Protein AF-0000000075934962 (afdb_homodimer)

Organism: Rhipicephalus microplus (NCBI:txid6941)

Foldseek 3Di:
DPCLDDFDPLLVVQLVVLVVVLVVVLVVVLVVLVVVLVVVLVVPLVPDDPVSVVVVVVSVVVSVVVSVVSSVVSVVVSVVVSVVSSVVRVVCVVVVHRDDDDCVVVVVD/DPCLDDFDPLLVVVLVVLVVVLVVVLVVVLVVLVVVLVVVLVPPLVVDDPVSVVVVVVSVVVSVVVSVVSSVVSVVVSVVVSVVSSVVRVVCVVVVHRDDDDCVVVVVD

InterPro domains:
  IPR026157 Leucine zipper transcription factor-like protein 1 [PF15294] (21-108)
  IPR026157 Leucine zipper transcription factor-like protein 1 [PTHR21635] (3-108)

Sequence (218 aa):
MAGEGELSDGHHDIIVRYLKFSKSQRAQRLKVIDKSFDDVKHARLLEETYTSEEVQQILDDLCAVVRAEVESELINVSHANVVLLRQLCKQAEQWHLQLQADISELEDGMAGEGELSDGHHDIIVRYLKFSKSQRAQRLKVIDKSFDDVKHARLLEETYTSEEVQQILDDLCAVVRAEVESELINVSHANVVLLRQLCKQAEQWHLQLQADISELEDG

Solvent-accessible surface area (backbone atoms only — not comparable to full-atom values): 12306 Å² total; per-residue (Å²): 126,76,77,79,65,82,63,52,70,64,48,44,47,47,52,52,53,49,50,52,50,49,51,53,51,47,56,54,52,52,50,53,54,52,47,55,55,51,52,50,50,61,67,57,40,69,76,54,66,79,66,28,59,60,47,46,51,51,50,52,55,48,49,56,51,52,50,51,52,52,51,53,49,53,53,48,50,50,49,28,49,48,54,53,50,49,50,42,45,53,57,32,48,77,68,75,43,84,69,66,75,70,63,72,61,42,66,74,101,129,75,78,78,65,83,64,52,71,65,50,42,47,49,52,52,55,49,52,52,49,48,51,53,52,46,55,56,52,52,48,53,55,52,48,55,56,50,53,50,48,61,66,54,39,67,76,50,67,78,69,27,59,58,48,47,51,52,50,52,55,48,49,55,52,53,50,51,51,52,50,52,49,53,52,50,51,50,51,28,49,48,54,52,49,49,49,41,46,54,58,33,48,76,69,76,41,84,70,67,75,71,63,73,61,40,67,74,100

pLDDT: mean 87.72, std 15.58, range [29.58, 97.69]

Nearest PDB structures (foldseek):
  4dci-assembly1_B  TM=4.671E-01  e=7.067E+00  Parasynechococcus marenigrum WH 8102
  8b6h-assembly1_EG  TM=5.112E-01  e=2.951E+00  Tetrahymena 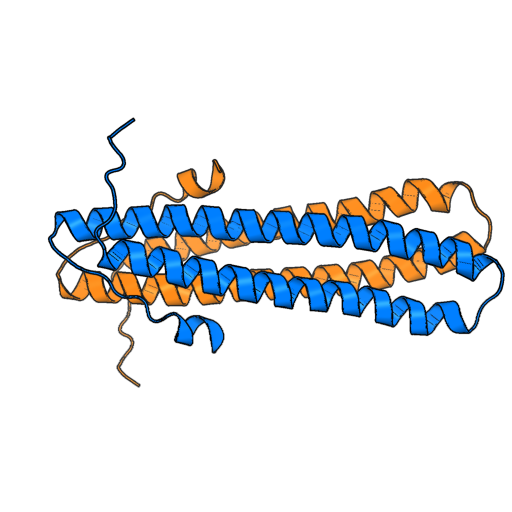thermophila SB210
  7xyb-assembly1_C  TM=4.940E-01  e=9.101E+00  Pseudomonas aeruginosa

Structure (mmCIF, N/CA/C/O backbone):
data_AF-0000000075934962-model_v1
#
loop_
_entity.id
_entity.type
_entity.pdbx_description
1 polymer 'Leucine zipper transcription factor-like protein 1'
#
loop_
_atom_site.group_PDB
_atom_site.id
_atom_site.type_symbol
_atom_site.label_atom_id
_atom_site.label_alt_id
_atom_site.label_comp_id
_atom_site.label_asym_id
_atom_site.label_entity_id
_atom_site.label_seq_id
_atom_site.pdbx_PDB_ins_code
_atom_site.Cartn_x
_atom_site.Cartn_y
_atom_site.Cartn_z
_atom_site.occupancy
_atom_site.B_iso_or_equiv
_atom_site.auth_seq_id
_atom_site.auth_comp_id
_atom_site.auth_asym_id
_atom_site.auth_atom_id
_atom_site.pdbx_PDB_model_num
ATOM 1 N N . MET A 1 1 ? 9.898 25.984 -9.742 1 30.11 1 MET A N 1
ATOM 2 C CA . MET A 1 1 ? 9.438 24.828 -8.984 1 30.11 1 MET A CA 1
ATOM 3 C C . MET A 1 1 ? 9.672 25.031 -7.488 1 30.11 1 MET A C 1
ATOM 5 O O . MET A 1 1 ? 10.766 25.406 -7.07 1 30.11 1 MET A O 1
ATOM 9 N N . ALA A 1 2 ? 8.82 25.719 -6.715 1 37.06 2 ALA A N 1
ATOM 10 C CA . ALA A 1 2 ? 9.195 26.5 -5.539 1 37.06 2 ALA A CA 1
ATOM 11 C C . ALA A 1 2 ? 10.188 25.719 -4.664 1 37.06 2 ALA A C 1
ATOM 13 O O . ALA A 1 2 ? 10.25 24.5 -4.719 1 37.06 2 ALA A O 1
ATOM 14 N N . GLY A 1 3 ? 11.211 26.219 -4.141 1 41.09 3 GLY A N 1
ATOM 15 C CA . GLY A 1 3 ? 12.25 25.734 -3.252 1 41.09 3 GLY A CA 1
ATOM 16 C C . GLY A 1 3 ? 11.734 24.734 -2.229 1 41.09 3 GLY A C 1
ATOM 17 O O . GLY A 1 3 ? 11.117 25.125 -1.236 1 41.09 3 GLY A O 1
ATOM 18 N N . GLU A 1 4 ? 11.008 23.672 -2.639 1 49.5 4 GLU A N 1
ATOM 19 C CA . GLU A 1 4 ? 10.406 22.781 -1.65 1 49.5 4 GLU A CA 1
ATOM 20 C C . GLU A 1 4 ? 11.211 22.781 -0.351 1 49.5 4 GLU A C 1
ATOM 22 O O . GLU A 1 4 ? 12.312 22.234 -0.301 1 49.5 4 GLU A O 1
ATOM 27 N N . GLY A 1 5 ? 11.398 23.781 0.247 1 60.47 5 GLY A N 1
ATOM 28 C CA . GLY A 1 5 ? 12.219 24 1.429 1 60.47 5 GLY A CA 1
ATOM 29 C C . GLY A 1 5 ? 12.172 22.828 2.404 1 60.47 5 GLY A C 1
ATOM 30 O O . GLY A 1 5 ? 11.289 21.984 2.328 1 60.47 5 GLY A O 1
ATOM 31 N N . GLU A 1 6 ? 13.367 22.531 3.012 1 83.69 6 GLU A N 1
ATOM 32 C CA . GLU A 1 6 ? 13.609 21.469 3.971 1 83.69 6 GLU A CA 1
ATOM 33 C C . GLU A 1 6 ? 12.656 21.547 5.156 1 83.69 6 GLU A C 1
ATOM 35 O O . GLU A 1 6 ? 12.297 22.656 5.59 1 83.69 6 GLU A O 1
ATOM 40 N N . LEU A 1 7 ? 11.875 20.594 5.41 1 90.19 7 LEU A N 1
ATOM 41 C CA . LEU A 1 7 ? 11.023 20.484 6.586 1 90.19 7 LEU A CA 1
ATOM 42 C C . LEU A 1 7 ? 11.82 20.688 7.867 1 90.19 7 LEU A C 1
ATOM 44 O O . LEU A 1 7 ? 13.031 20.453 7.895 1 90.19 7 LEU A O 1
ATOM 48 N N . SER A 1 8 ? 11.141 21.297 8.789 1 92.75 8 SER A N 1
ATOM 49 C CA . SER A 1 8 ? 11.758 21.375 10.109 1 92.75 8 SER A CA 1
ATOM 50 C C . SER A 1 8 ? 12.203 20 10.594 1 92.75 8 SER A C 1
ATOM 52 O O . SER A 1 8 ? 11.805 18.969 10.031 1 92.75 8 SER A O 1
ATOM 54 N N . ASP A 1 9 ? 12.977 20.031 11.648 1 91.94 9 ASP A N 1
ATOM 55 C CA . ASP A 1 9 ? 13.469 18.766 12.188 1 91.94 9 ASP A CA 1
ATOM 56 C C . ASP A 1 9 ? 12.32 17.891 12.664 1 91.94 9 ASP A C 1
ATOM 58 O O . ASP A 1 9 ? 12.336 16.672 12.453 1 91.94 9 ASP A O 1
ATOM 62 N N . GLY A 1 10 ? 11.383 18.516 13.328 1 93.06 10 GLY A N 1
ATOM 63 C CA . GLY A 1 10 ? 10.234 17.75 13.805 1 93.06 10 GLY A CA 1
ATOM 64 C C . GLY A 1 10 ? 9.453 17.094 12.68 1 93.06 10 GLY A C 1
ATOM 65 O O . GLY A 1 10 ? 9.102 15.914 12.773 1 93.06 10 GLY A O 1
ATOM 66 N N . HIS A 1 11 ? 9.234 17.875 11.711 1 96.19 11 HIS A N 1
ATOM 67 C CA . HIS A 1 11 ? 8.477 17.344 10.586 1 96.19 11 HIS A CA 1
ATOM 68 C C . HIS A 1 11 ? 9.305 16.359 9.781 1 96.19 11 HIS A C 1
ATOM 70 O O . HIS A 1 11 ? 8.773 15.367 9.266 1 96.19 11 HIS A O 1
ATOM 76 N N . HIS A 1 12 ? 10.578 16.562 9.727 1 96 12 HIS A N 1
ATOM 77 C CA . HIS A 1 12 ? 11.461 15.586 9.094 1 96 12 HIS A CA 1
ATOM 78 C C . HIS A 1 12 ? 11.406 14.25 9.828 1 96 12 HIS A C 1
ATOM 80 O O . HIS A 1 12 ? 11.414 13.195 9.195 1 96 12 HIS A O 1
ATOM 86 N N . ASP A 1 13 ? 11.312 14.32 11.109 1 96 13 ASP A N 1
ATOM 87 C CA . ASP A 1 13 ? 11.227 13.117 11.922 1 96 13 ASP A CA 1
ATOM 88 C C . ASP A 1 13 ? 9.953 12.328 11.617 1 96 13 ASP A C 1
ATOM 90 O O . ASP A 1 13 ? 9.969 11.094 11.609 1 96 13 ASP A O 1
ATOM 94 N N . ILE A 1 14 ? 8.883 13 11.383 1 96.75 14 ILE A N 1
ATOM 95 C CA . ILE A 1 14 ? 7.637 12.336 11.023 1 96.75 14 ILE A CA 1
ATOM 96 C C . ILE A 1 14 ? 7.848 11.5 9.758 1 96.75 14 ILE A C 1
ATOM 98 O O . ILE A 1 14 ? 7.441 10.336 9.695 1 96.75 14 ILE A O 1
ATOM 102 N N . ILE A 1 15 ? 8.531 12.07 8.789 1 97.56 15 ILE A N 1
ATOM 103 C CA . ILE A 1 15 ? 8.773 11.414 7.508 1 97.56 15 ILE A CA 1
ATOM 104 C C . ILE A 1 15 ? 9.664 10.195 7.715 1 97.56 15 ILE A C 1
ATOM 106 O O . ILE A 1 15 ? 9.383 9.109 7.195 1 97.56 15 ILE A O 1
ATOM 110 N N . VAL A 1 16 ? 10.688 10.367 8.469 1 97.31 16 VAL A N 1
ATOM 111 C CA . VAL A 1 16 ? 11.633 9.289 8.703 1 97.31 16 VAL A CA 1
ATOM 112 C C . VAL A 1 16 ? 10.938 8.133 9.414 1 97.31 16 VAL A C 1
ATOM 114 O O . VAL A 1 16 ? 11.102 6.973 9.023 1 97.31 16 VAL A O 1
ATOM 117 N N . ARG A 1 17 ? 10.219 8.43 10.422 1 96.44 17 ARG A N 1
ATOM 118 C CA . ARG A 1 17 ? 9.508 7.398 11.172 1 96.44 17 ARG A CA 1
ATOM 119 C C . ARG A 1 17 ? 8.492 6.68 10.289 1 96.44 17 ARG A C 1
ATOM 121 O O . ARG A 1 17 ? 8.344 5.457 10.375 1 96.44 17 ARG A O 1
ATOM 128 N N . TYR A 1 18 ? 7.812 7.457 9.508 1 97.5 18 TYR A N 1
ATOM 129 C CA . TYR A 1 18 ? 6.855 6.844 8.594 1 97.5 18 TYR A CA 1
ATOM 130 C C . TYR A 1 18 ? 7.555 5.91 7.621 1 97.5 18 TYR A C 1
ATOM 132 O O . TYR A 1 18 ? 7.059 4.816 7.332 1 97.5 18 TYR A O 1
ATOM 140 N N . LEU A 1 19 ? 8.656 6.305 7.094 1 97.25 19 LEU A N 1
ATOM 141 C CA . LEU A 1 19 ? 9.391 5.496 6.125 1 97.25 19 LEU A CA 1
ATOM 142 C C . LEU A 1 19 ? 9.875 4.199 6.758 1 97.25 19 LEU A C 1
ATOM 144 O O . LEU A 1 19 ? 9.859 3.145 6.117 1 97.25 19 LEU A O 1
ATOM 148 N N . LYS A 1 20 ? 10.328 4.301 7.98 1 97.31 20 LYS A N 1
ATOM 149 C CA . LYS A 1 20 ? 10.734 3.098 8.703 1 97.31 20 LYS A CA 1
ATOM 150 C C . LYS A 1 20 ? 9.555 2.145 8.883 1 97.31 20 LYS A C 1
ATOM 152 O O . LYS A 1 20 ? 9.68 0.938 8.664 1 97.31 20 LYS A O 1
ATOM 157 N N . PHE A 1 21 ? 8.477 2.705 9.273 1 97.06 21 PHE A N 1
ATOM 158 C CA . PHE A 1 21 ? 7.242 1.938 9.422 1 97.06 21 PHE A CA 1
ATOM 159 C C . PHE A 1 21 ? 6.863 1.262 8.109 1 97.06 21 PHE A C 1
ATOM 161 O O . PHE A 1 21 ? 6.586 0.061 8.086 1 97.06 21 PHE A O 1
ATOM 168 N N . SER A 1 22 ? 6.832 1.977 7.031 1 97.12 22 SER A N 1
ATOM 169 C CA . SER A 1 22 ? 6.441 1.461 5.723 1 97.12 22 SER A CA 1
ATOM 170 C C . SER A 1 22 ? 7.379 0.352 5.262 1 97.12 22 SER A C 1
ATOM 172 O O . SER A 1 22 ? 6.945 -0.62 4.641 1 97.12 22 SER A O 1
ATOM 174 N N . LYS A 1 23 ? 8.617 0.562 5.5 1 97.5 23 LYS A N 1
ATOM 175 C CA . LYS A 1 23 ? 9.602 -0.452 5.141 1 97.5 23 LYS A CA 1
ATOM 176 C C . LYS A 1 23 ? 9.344 -1.757 5.887 1 97.5 23 LYS A C 1
ATOM 178 O O . LYS A 1 23 ? 9.414 -2.838 5.301 1 97.5 23 LYS A O 1
ATOM 183 N N . SER A 1 24 ? 9.141 -1.623 7.16 1 97.06 24 SER A N 1
ATOM 184 C CA . SER A 1 24 ? 8.828 -2.795 7.973 1 97.06 24 SER A CA 1
ATOM 185 C C . SER A 1 24 ? 7.574 -3.498 7.473 1 97.06 24 SER A C 1
ATOM 187 O O . SER A 1 24 ? 7.551 -4.727 7.348 1 97.06 24 SER A O 1
ATOM 189 N N . GLN A 1 25 ? 6.539 -2.742 7.242 1 96 25 GLN A N 1
ATOM 190 C CA . GLN A 1 25 ? 5.293 -3.303 6.73 1 96 25 GLN A CA 1
ATOM 191 C C . GLN A 1 25 ? 5.512 -3.996 5.387 1 96 25 GLN A C 1
ATOM 193 O O . GLN A 1 25 ? 4.953 -5.066 5.137 1 96 25 GLN A O 1
ATOM 198 N N . ARG A 1 26 ? 6.277 -3.375 4.547 1 97.56 26 ARG A N 1
ATOM 199 C CA . ARG A 1 26 ? 6.57 -3.941 3.234 1 97.56 26 ARG A CA 1
ATOM 200 C C . ARG A 1 26 ? 7.25 -5.301 3.363 1 97.56 26 ARG A C 1
ATOM 202 O O . ARG A 1 26 ? 6.875 -6.254 2.678 1 97.56 26 ARG A O 1
ATOM 209 N N . ALA A 1 27 ? 8.266 -5.375 4.258 1 97.5 27 ALA A N 1
ATOM 210 C CA . ALA A 1 27 ? 8.961 -6.641 4.473 1 97.5 27 ALA A CA 1
ATOM 211 C C . ALA A 1 27 ? 8 -7.727 4.941 1 97.5 27 ALA A C 1
ATOM 213 O O . ALA A 1 27 ? 8.055 -8.859 4.465 1 97.5 27 ALA A O 1
ATOM 214 N N . GLN A 1 28 ? 7.148 -7.395 5.836 1 96.44 28 GLN A N 1
ATOM 215 C CA . GLN A 1 28 ? 6.176 -8.344 6.367 1 96.44 28 GLN A CA 1
ATOM 216 C C . GLN A 1 28 ? 5.219 -8.82 5.277 1 96.44 28 GLN A C 1
ATOM 218 O O . GLN A 1 28 ? 4.914 -10.016 5.195 1 96.44 28 GLN A O 1
ATOM 223 N N . ARG A 1 29 ? 4.77 -7.918 4.426 1 96.06 29 ARG A N 1
ATOM 224 C CA . ARG A 1 29 ? 3.82 -8.266 3.375 1 96.06 29 ARG A CA 1
ATOM 225 C C . ARG A 1 29 ? 4.465 -9.172 2.332 1 96.06 29 ARG A C 1
ATOM 227 O O . ARG A 1 29 ? 3.814 -10.07 1.796 1 96.06 29 ARG A O 1
ATOM 234 N N . LEU A 1 30 ? 5.754 -8.922 2.029 1 97.69 30 LEU A N 1
ATOM 235 C CA . LEU A 1 30 ? 6.457 -9.766 1.063 1 97.69 30 LEU A CA 1
ATOM 236 C C . LEU A 1 30 ? 6.609 -11.188 1.591 1 97.69 30 LEU A C 1
ATOM 238 O O . LEU A 1 30 ? 6.516 -12.148 0.828 1 97.69 30 LEU A O 1
ATOM 242 N N . LYS A 1 31 ? 6.77 -11.328 2.904 1 97.44 31 LYS A N 1
ATOM 243 C CA . LYS A 1 31 ? 6.844 -12.656 3.508 1 97.44 31 LYS A CA 1
ATOM 244 C C . LYS A 1 31 ? 5.531 -13.414 3.334 1 97.44 31 LYS A C 1
ATOM 246 O O . LYS A 1 31 ? 5.531 -14.625 3.107 1 97.44 31 LYS A O 1
ATOM 251 N N . VAL A 1 32 ? 4.473 -12.75 3.51 1 96.69 32 VAL A N 1
ATOM 252 C CA . VAL A 1 32 ? 3.156 -13.359 3.363 1 96.69 32 VAL A CA 1
ATOM 253 C C . VAL A 1 32 ? 2.982 -13.883 1.938 1 96.69 32 VAL A C 1
ATOM 255 O O . VAL A 1 32 ? 2.449 -14.969 1.728 1 96.69 32 VAL A O 1
ATOM 258 N N . ILE A 1 33 ? 3.418 -13.117 0.901 1 97.12 33 ILE A N 1
ATOM 259 C CA . ILE A 1 33 ? 3.359 -13.531 -0.497 1 97.12 33 ILE A CA 1
ATOM 260 C C . ILE A 1 33 ? 4.203 -14.789 -0.701 1 97.12 33 ILE A C 1
ATOM 262 O O . ILE A 1 33 ? 3.729 -15.773 -1.269 1 97.12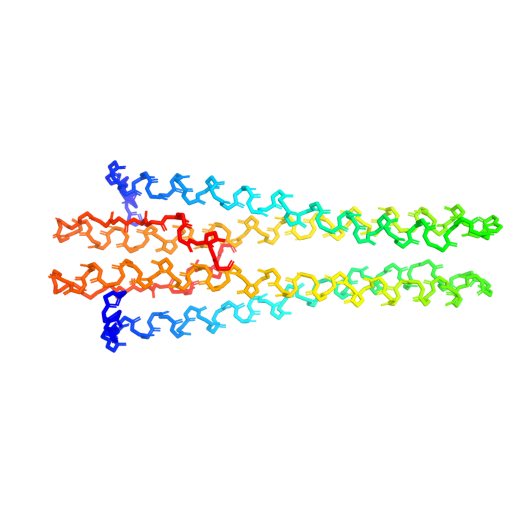 33 ILE A O 1
ATOM 266 N N . ASP A 1 34 ? 5.418 -14.789 -0.165 1 96.69 34 ASP A N 1
ATOM 267 C CA . ASP A 1 34 ? 6.289 -15.961 -0.259 1 96.69 34 ASP A CA 1
ATOM 268 C C . ASP A 1 34 ? 5.613 -17.188 0.341 1 96.69 34 ASP A C 1
ATOM 270 O O . ASP A 1 34 ? 5.664 -18.281 -0.241 1 96.69 34 ASP A O 1
ATOM 274 N N . LYS A 1 35 ? 5.066 -16.938 1.479 1 96.12 35 LYS A N 1
ATOM 275 C CA . LYS A 1 35 ? 4.43 -18.047 2.195 1 96.12 35 LYS A CA 1
ATOM 276 C C . LYS A 1 35 ? 3.289 -18.641 1.377 1 96.12 35 LYS A C 1
ATOM 278 O O . LYS A 1 35 ? 3.096 -19.859 1.369 1 96.12 35 LYS A O 1
ATOM 283 N N . SER A 1 36 ? 2.502 -17.891 0.74 1 94.12 36 SER A N 1
ATOM 284 C CA . SER A 1 36 ? 1.387 -18.375 -0.072 1 94.12 36 SER A CA 1
ATOM 285 C C . SER A 1 36 ? 1.87 -19.297 -1.185 1 94.12 36 SER A C 1
ATOM 287 O O . SER A 1 36 ? 1.251 -20.328 -1.455 1 94.12 36 SER A O 1
ATOM 289 N N . PHE A 1 37 ? 2.947 -18.984 -1.899 1 93.25 37 PHE A N 1
ATOM 290 C CA . PHE A 1 37 ? 3.518 -19.828 -2.943 1 93.25 37 PHE A CA 1
ATOM 291 C C . PHE A 1 37 ? 4.102 -21.094 -2.348 1 93.25 37 PHE A C 1
ATOM 293 O O . PHE A 1 37 ? 3.912 -22.188 -2.893 1 93.25 37 PHE A O 1
ATOM 300 N N . ASP A 1 38 ? 4.766 -20.953 -1.167 1 91.69 38 ASP A N 1
ATOM 301 C CA . ASP A 1 38 ? 5.355 -22.109 -0.501 1 91.69 38 ASP A CA 1
ATOM 302 C C . ASP A 1 38 ? 4.281 -23.109 -0.094 1 91.69 38 ASP A C 1
ATOM 304 O O . ASP A 1 38 ? 4.48 -24.328 -0.204 1 91.69 38 ASP A O 1
ATOM 308 N N . ASP A 1 39 ? 3.209 -22.672 0.376 1 88.5 39 ASP A N 1
ATOM 309 C CA . ASP A 1 39 ? 2.105 -23.531 0.792 1 88.5 39 ASP A CA 1
ATOM 310 C C . ASP A 1 39 ? 1.583 -24.359 -0.38 1 88.5 39 ASP A C 1
ATOM 312 O O . ASP A 1 39 ? 1.292 -25.547 -0.228 1 88.5 39 ASP A O 1
ATOM 316 N N . VAL A 1 40 ? 1.438 -23.75 -1.551 1 83.06 40 VAL A N 1
ATOM 317 C CA . VAL A 1 40 ? 0.949 -24.438 -2.738 1 83.06 40 VAL A CA 1
ATOM 318 C C . VAL A 1 40 ? 1.987 -25.453 -3.207 1 83.06 40 VAL A C 1
ATOM 320 O O . VAL A 1 40 ? 1.641 -26.578 -3.576 1 83.06 40 VAL A O 1
ATOM 323 N N . LYS A 1 41 ? 3.264 -25.078 -3.209 1 81.88 41 LYS A N 1
ATOM 324 C CA . LYS A 1 41 ? 4.332 -25.984 -3.615 1 81.88 41 LYS A CA 1
ATOM 325 C C . LYS A 1 41 ? 4.352 -27.234 -2.742 1 81.88 41 LYS A C 1
ATOM 327 O O . LYS A 1 41 ? 4.492 -28.344 -3.25 1 81.88 41 LYS A O 1
ATOM 332 N N . HIS A 1 42 ? 4.207 -27.109 -1.479 1 78.75 42 HIS A N 1
ATOM 333 C CA . HIS A 1 42 ? 4.254 -28.219 -0.536 1 78.75 42 HIS A CA 1
ATOM 334 C C . HIS A 1 42 ? 3.002 -29.078 -0.64 1 78.75 42 HIS A C 1
ATOM 336 O O . HIS A 1 42 ? 3.068 -30.297 -0.475 1 78.75 42 HIS A O 1
ATOM 342 N N . ALA A 1 43 ? 1.882 -28.484 -0.914 1 72.19 43 ALA A N 1
ATOM 343 C CA . ALA A 1 43 ? 0.608 -29.203 -0.961 1 72.19 43 ALA A CA 1
ATOM 344 C C . ALA A 1 43 ? 0.485 -30.016 -2.244 1 72.19 43 ALA A C 1
ATOM 346 O O . ALA A 1 43 ? -0.03 -31.141 -2.229 1 72.19 43 ALA A O 1
ATOM 347 N N . ARG A 1 44 ? 0.819 -29.5 -3.33 1 64.19 44 ARG A N 1
ATOM 348 C CA . ARG A 1 44 ? 0.505 -30.141 -4.602 1 64.19 44 ARG A CA 1
ATOM 349 C C . ARG A 1 44 ? 1.725 -30.859 -5.168 1 64.19 44 ARG A C 1
ATOM 351 O O . ARG A 1 44 ? 1.588 -31.828 -5.906 1 64.19 44 ARG A O 1
ATOM 358 N N . LEU A 1 45 ? 2.938 -30.281 -5.137 1 60.47 45 LEU A N 1
ATOM 359 C CA . LEU A 1 45 ? 4.07 -30.906 -5.816 1 60.47 45 LEU A CA 1
ATOM 360 C C . LEU A 1 45 ? 4.551 -32.125 -5.051 1 60.47 45 LEU A C 1
ATOM 362 O O . LEU A 1 45 ? 5.246 -33 -5.609 1 60.47 45 LEU A O 1
ATOM 366 N N . LEU A 1 46 ? 4.352 -32.312 -3.773 1 55.12 46 LEU A N 1
ATOM 367 C CA . LEU A 1 46 ? 4.824 -33.531 -3.084 1 55.12 46 LEU A CA 1
ATOM 368 C C . LEU A 1 46 ? 4.238 -34.781 -3.711 1 55.12 46 LEU A C 1
ATOM 370 O O . LEU A 1 46 ? 4.855 -35.844 -3.676 1 55.12 46 LEU A O 1
ATOM 374 N N . GLU A 1 47 ? 3.137 -34.688 -3.936 1 51.53 47 GLU A N 1
ATOM 375 C CA . GLU A 1 47 ? 2.594 -36 -4.328 1 51.53 47 GLU A CA 1
ATOM 376 C C . GLU A 1 47 ? 3.021 -36.375 -5.742 1 51.53 47 GLU A C 1
ATOM 378 O O . GLU A 1 47 ? 2.947 -37.531 -6.133 1 51.53 47 GLU A O 1
ATOM 383 N N . GLU A 1 48 ? 3.117 -35.5 -6.859 1 53.31 48 GLU A N 1
ATOM 384 C CA . GLU A 1 48 ? 3.023 -35.938 -8.25 1 53.31 48 GLU A CA 1
ATOM 385 C C . GLU A 1 48 ? 4.391 -35.906 -8.93 1 53.31 48 GLU A C 1
ATOM 387 O O . GLU A 1 48 ? 5.316 -35.25 -8.453 1 53.31 48 GLU A O 1
ATOM 392 N N . THR A 1 49 ? 4.621 -36.688 -10.25 1 50.44 49 THR A N 1
ATOM 393 C CA . THR A 1 49 ? 5.602 -37.062 -11.266 1 50.44 49 THR A CA 1
ATOM 394 C C . THR A 1 49 ? 6.309 -35.844 -11.82 1 50.44 49 THR A C 1
ATOM 396 O O . THR A 1 49 ? 5.969 -34.719 -11.461 1 50.44 49 THR A O 1
ATOM 399 N N . TYR A 1 50 ? 7.258 -35.938 -12.898 1 49.62 50 TYR A N 1
ATOM 400 C CA . TYR A 1 50 ? 8.023 -35.031 -13.766 1 49.62 50 TYR A CA 1
ATOM 401 C C . TYR A 1 50 ? 7.34 -33.688 -13.914 1 49.62 50 TYR A C 1
ATOM 403 O O . TYR A 1 50 ? 8 -32.656 -13.977 1 49.62 50 TYR A O 1
ATOM 411 N N . THR A 1 51 ? 5.953 -33.688 -13.836 1 58.06 51 THR A N 1
ATOM 412 C CA . THR A 1 51 ? 5.059 -32.562 -13.984 1 58.06 51 THR A CA 1
ATOM 413 C C . THR A 1 51 ? 5.184 -31.609 -12.789 1 58.06 51 THR A C 1
ATOM 415 O O . THR A 1 51 ? 5.043 -30.406 -12.938 1 58.06 51 THR A O 1
ATOM 418 N N . SER A 1 52 ? 6.133 -32.281 -11.82 1 70.62 52 SER A N 1
ATOM 419 C CA . SER A 1 52 ? 6.215 -31.516 -10.578 1 70.62 52 SER A CA 1
ATOM 420 C C . SER A 1 52 ? 7.336 -30.484 -10.633 1 70.62 52 SER A C 1
ATOM 422 O O . SER A 1 52 ? 7.188 -29.359 -10.133 1 70.62 52 SER A O 1
ATOM 424 N N . GLU A 1 53 ? 8.422 -30.938 -11.477 1 75.25 53 GLU A N 1
ATOM 425 C CA . GLU A 1 53 ? 9.539 -30 -11.547 1 75.25 53 GLU A CA 1
ATOM 426 C C . GLU A 1 53 ? 9.195 -28.797 -12.414 1 75.25 53 GLU A C 1
ATOM 428 O O . GLU A 1 53 ? 9.586 -27.672 -12.102 1 75.25 53 GLU A O 1
ATOM 433 N N . GLU A 1 54 ? 8.508 -29.141 -13.578 1 76.44 54 GLU A N 1
ATOM 434 C CA . GLU A 1 54 ? 8.094 -28.047 -14.453 1 76.44 54 GLU A CA 1
ATOM 435 C C . GLU A 1 54 ? 7.141 -27.094 -13.742 1 76.44 54 GLU A C 1
ATOM 437 O O . GLU A 1 54 ? 7.258 -25.875 -13.883 1 76.44 54 GLU A O 1
ATOM 442 N N . VAL A 1 55 ? 6.254 -27.625 -12.945 1 80.12 55 VAL A N 1
ATOM 443 C CA . VAL A 1 55 ? 5.285 -26.812 -12.219 1 80.12 55 VAL A CA 1
ATOM 444 C C . VAL A 1 55 ? 6 -25.984 -11.148 1 80.12 55 VAL A C 1
ATOM 446 O O . VAL A 1 55 ? 5.68 -24.812 -10.953 1 80.12 55 VAL A O 1
ATOM 449 N N . GLN A 1 56 ? 7.031 -26.641 -10.57 1 83 56 GLN A N 1
ATOM 450 C CA . GLN A 1 56 ? 7.812 -25.922 -9.578 1 83 56 GLN A CA 1
ATOM 451 C C . GLN A 1 56 ? 8.508 -24.703 -10.195 1 83 56 GLN A C 1
ATOM 453 O O . GLN A 1 56 ? 8.547 -23.625 -9.602 1 83 56 GLN A O 1
ATOM 458 N N . GLN A 1 57 ? 9.023 -24.922 -11.383 1 83.69 57 GLN A N 1
ATOM 459 C CA . GLN A 1 57 ? 9.703 -23.828 -12.07 1 83.69 57 GLN A CA 1
ATOM 460 C C . GLN A 1 57 ? 8.719 -22.719 -12.445 1 83.69 57 GLN A C 1
ATOM 462 O O . GLN A 1 57 ? 9.055 -21.531 -12.352 1 83.69 57 GLN A O 1
ATOM 467 N N . ILE A 1 58 ? 7.52 -23.125 -12.836 1 84.56 58 ILE A N 1
ATOM 468 C CA . ILE A 1 58 ? 6.488 -22.156 -13.195 1 84.56 58 ILE A CA 1
ATOM 469 C C . ILE A 1 58 ? 6.102 -21.344 -11.961 1 84.56 58 ILE A C 1
ATOM 471 O O . ILE A 1 58 ? 5.996 -20.109 -12.031 1 84.56 58 ILE A O 1
ATOM 475 N N . LEU A 1 59 ? 5.949 -22.031 -10.844 1 88.38 59 LEU A N 1
ATOM 476 C CA . LEU A 1 59 ? 5.551 -21.375 -9.602 1 88.38 59 LEU A CA 1
ATOM 477 C C . LEU A 1 59 ? 6.664 -20.453 -9.094 1 88.38 59 LEU A C 1
ATOM 479 O O . LEU A 1 59 ? 6.395 -19.344 -8.617 1 88.38 59 LEU A O 1
ATOM 483 N N . ASP A 1 60 ? 7.922 -20.875 -9.234 1 90.31 60 ASP A N 1
ATOM 484 C CA . ASP A 1 60 ? 9.055 -20.047 -8.805 1 90.31 60 ASP A CA 1
ATOM 485 C C . ASP A 1 60 ? 9.156 -18.781 -9.648 1 90.31 60 ASP A C 1
ATOM 487 O O . ASP A 1 60 ? 9.367 -17.688 -9.109 1 90.31 60 ASP A O 1
ATOM 491 N N . ASP A 1 61 ? 8.984 -18.906 -10.945 1 89.69 61 ASP A N 1
ATOM 492 C CA . ASP A 1 61 ? 9.055 -17.766 -11.836 1 89.69 61 ASP A CA 1
ATOM 493 C C . ASP A 1 61 ? 7.91 -16.781 -11.562 1 89.69 61 ASP A C 1
ATOM 495 O O . ASP A 1 61 ? 8.117 -15.562 -11.555 1 89.69 61 ASP A O 1
ATOM 499 N N . LEU A 1 62 ? 6.719 -17.344 -11.359 1 93.5 62 LEU A N 1
ATOM 500 C CA . LEU A 1 62 ? 5.562 -16.5 -11.07 1 93.5 62 LEU A CA 1
ATOM 501 C C . LEU A 1 62 ? 5.727 -15.805 -9.727 1 93.5 62 LEU A C 1
ATOM 503 O O . LEU A 1 62 ? 5.395 -14.625 -9.586 1 93.5 62 LEU A O 1
ATOM 507 N N . CYS A 1 63 ? 6.258 -16.484 -8.727 1 95.81 63 CYS A N 1
ATOM 508 C CA . CYS A 1 63 ? 6.488 -15.906 -7.414 1 95.81 63 CYS A CA 1
ATOM 509 C C . CYS A 1 63 ? 7.434 -14.711 -7.508 1 95.81 63 CYS A C 1
ATOM 511 O O . CYS A 1 63 ? 7.184 -13.664 -6.906 1 95.81 63 CYS A O 1
ATOM 513 N N . ALA A 1 64 ? 8.5 -14.828 -8.289 1 96 64 ALA A N 1
ATOM 514 C CA . ALA A 1 64 ? 9.477 -13.75 -8.445 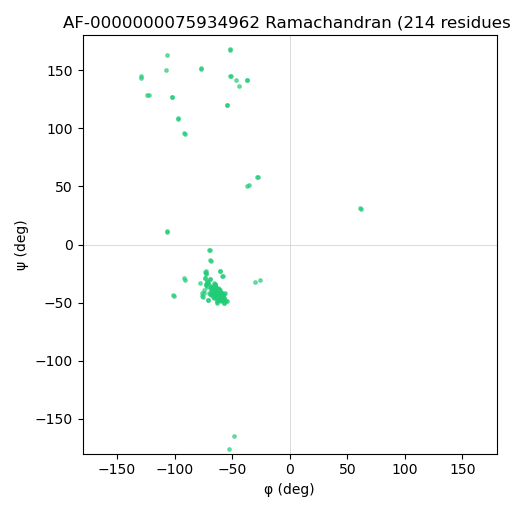1 96 64 ALA A CA 1
ATOM 515 C C . ALA A 1 64 ? 8.828 -12.508 -9.047 1 96 64 ALA A C 1
ATOM 517 O O . ALA A 1 64 ? 9.078 -11.391 -8.602 1 96 64 ALA A O 1
ATOM 518 N N . VAL A 1 65 ? 7.945 -12.742 -10.031 1 96.25 65 VAL A N 1
ATOM 519 C CA . VAL A 1 65 ? 7.285 -11.633 -10.711 1 96.25 65 VAL A CA 1
ATOM 520 C C . VAL A 1 65 ? 6.277 -10.977 -9.773 1 96.25 65 VAL A C 1
ATOM 522 O O . VAL A 1 65 ? 6.27 -9.75 -9.617 1 96.25 65 VAL A O 1
ATOM 525 N N . VAL A 1 66 ? 5.441 -11.766 -9.117 1 97.5 66 VAL A N 1
ATOM 526 C CA . VAL A 1 66 ? 4.41 -11.242 -8.227 1 97.5 66 VAL A CA 1
ATOM 527 C C . VAL A 1 66 ? 5.059 -10.492 -7.066 1 97.5 66 VAL A C 1
ATOM 529 O O . VAL A 1 66 ? 4.641 -9.383 -6.719 1 97.5 66 VAL A O 1
ATOM 532 N N . ARG A 1 67 ? 6.09 -11.055 -6.523 1 97.56 67 ARG A N 1
ATOM 533 C CA . ARG A 1 67 ? 6.809 -10.438 -5.41 1 97.56 67 ARG A CA 1
ATOM 534 C C . ARG A 1 67 ? 7.367 -9.078 -5.809 1 97.56 67 ARG A C 1
ATOM 536 O O . ARG A 1 67 ? 7.234 -8.102 -5.062 1 97.56 67 ARG A O 1
ATOM 543 N N . ALA A 1 68 ? 7.984 -8.969 -6.934 1 97 68 ALA A N 1
ATOM 544 C CA . ALA A 1 68 ? 8.562 -7.719 -7.426 1 97 68 ALA A CA 1
ATOM 545 C C . ALA A 1 68 ? 7.484 -6.668 -7.664 1 97 68 ALA A C 1
ATOM 547 O O . ALA A 1 68 ? 7.672 -5.492 -7.352 1 97 68 ALA A O 1
ATOM 548 N N . GLU A 1 69 ? 6.406 -7.113 -8.242 1 95.62 69 GLU A N 1
ATOM 549 C CA . GLU A 1 69 ? 5.301 -6.191 -8.492 1 95.62 69 GLU A CA 1
ATOM 550 C C . GLU A 1 69 ? 4.727 -5.648 -7.188 1 95.62 69 GLU A C 1
ATOM 552 O O . GLU A 1 69 ? 4.465 -4.449 -7.07 1 95.62 69 GLU A O 1
ATOM 557 N N . VAL A 1 70 ? 4.539 -6.5 -6.242 1 97.25 70 VAL A N 1
ATOM 558 C CA . VAL A 1 70 ? 3.998 -6.082 -4.953 1 97.25 70 VAL A CA 1
ATOM 559 C C . VAL A 1 70 ? 4.98 -5.141 -4.262 1 97.25 70 VAL A C 1
ATOM 561 O O . VAL A 1 70 ? 4.582 -4.105 -3.723 1 97.25 70 VAL A O 1
ATOM 564 N N . GLU A 1 71 ? 6.242 -5.449 -4.285 1 97.44 71 GLU A N 1
ATOM 565 C CA . GLU A 1 71 ? 7.258 -4.594 -3.678 1 97.44 71 GLU A CA 1
ATOM 566 C C . GLU A 1 71 ? 7.273 -3.211 -4.324 1 97.44 71 GLU A C 1
ATOM 568 O O . GLU A 1 71 ? 7.312 -2.193 -3.625 1 97.44 71 GLU A O 1
ATOM 573 N N . SER A 1 72 ? 7.25 -3.205 -5.629 1 96.44 72 SER A N 1
ATOM 574 C CA . SER A 1 72 ? 7.238 -1.944 -6.363 1 96.44 72 SER A CA 1
ATOM 575 C C . SER A 1 72 ? 6.027 -1.097 -5.988 1 96.44 72 SER A C 1
ATOM 577 O O . SER A 1 72 ? 6.148 0.116 -5.801 1 96.44 72 SER A O 1
ATOM 579 N N . GLU A 1 73 ? 4.922 -1.747 -5.879 1 94.94 73 GLU A N 1
ATOM 580 C CA . GLU A 1 73 ? 3.703 -1.03 -5.52 1 94.94 73 GLU A CA 1
ATOM 581 C C . GLU A 1 73 ? 3.797 -0.455 -4.109 1 94.94 73 GLU A C 1
ATOM 583 O O . GLU A 1 73 ? 3.43 0.699 -3.879 1 94.94 73 GLU A O 1
ATOM 588 N N . LEU A 1 74 ? 4.258 -1.225 -3.195 1 96.19 74 LEU A N 1
ATOM 589 C CA . LEU A 1 74 ? 4.355 -0.768 -1.813 1 96.19 74 LEU A CA 1
ATOM 590 C C . LEU A 1 74 ? 5.359 0.373 -1.688 1 96.19 74 LEU A C 1
ATOM 592 O O . LEU A 1 74 ? 5.164 1.292 -0.89 1 96.19 74 LEU A O 1
ATOM 596 N N . ILE A 1 75 ? 6.41 0.393 -2.428 1 96.75 75 ILE A N 1
ATOM 597 C CA . ILE A 1 75 ? 7.363 1.497 -2.479 1 96.75 75 ILE A CA 1
ATOM 598 C C . ILE A 1 75 ? 6.68 2.744 -3.033 1 96.75 75 ILE A C 1
ATOM 600 O O . ILE A 1 75 ? 6.844 3.842 -2.492 1 96.75 75 ILE A O 1
ATOM 604 N N . ASN A 1 76 ? 5.891 2.566 -4.098 1 95.19 76 ASN A N 1
ATOM 605 C CA . ASN A 1 76 ? 5.156 3.678 -4.691 1 95.19 76 ASN A CA 1
ATOM 606 C C . ASN A 1 76 ? 4.172 4.293 -3.699 1 95.19 76 ASN A C 1
ATOM 608 O O . ASN A 1 76 ? 4.023 5.516 -3.641 1 95.19 76 ASN A O 1
ATOM 612 N N . VAL A 1 77 ? 3.492 3.436 -2.98 1 95.81 77 VAL A N 1
ATOM 613 C CA . VAL A 1 77 ? 2.557 3.912 -1.969 1 95.81 77 VAL A CA 1
ATOM 614 C C . VAL A 1 77 ? 3.303 4.738 -0.921 1 95.81 77 VAL A C 1
ATOM 616 O O . VAL A 1 77 ? 2.842 5.809 -0.523 1 95.81 77 VAL A O 1
ATOM 619 N N . SER A 1 78 ? 4.43 4.246 -0.445 1 96.31 78 SER A N 1
ATOM 620 C CA . SER A 1 78 ? 5.23 4.977 0.533 1 96.31 78 SER A CA 1
ATOM 621 C C . SER A 1 78 ? 5.66 6.336 -0.009 1 96.31 78 SER A C 1
ATOM 623 O O . SER A 1 78 ? 5.621 7.336 0.708 1 96.31 78 SER A O 1
ATOM 625 N N . HIS A 1 79 ? 6.051 6.352 -1.254 1 95.69 79 HIS A N 1
ATOM 626 C CA . HIS A 1 79 ? 6.453 7.602 -1.888 1 95.69 79 HIS A CA 1
ATOM 627 C C . HIS A 1 79 ? 5.289 8.586 -1.95 1 95.69 79 HIS A C 1
ATOM 629 O O . HIS A 1 79 ? 5.445 9.758 -1.603 1 95.69 79 HIS A O 1
ATOM 635 N N . ALA A 1 80 ? 4.203 8.125 -2.422 1 95.81 80 ALA A N 1
ATOM 636 C CA . ALA A 1 80 ? 3.008 8.969 -2.498 1 95.81 80 ALA A CA 1
ATOM 637 C C . ALA A 1 80 ? 2.641 9.523 -1.127 1 95.81 80 ALA A C 1
ATOM 639 O O . ALA A 1 80 ? 2.291 10.703 -1.004 1 95.81 80 ALA A O 1
ATOM 640 N N . ASN A 1 81 ? 2.727 8.711 -0.12 1 96.31 81 ASN A N 1
ATOM 641 C CA . ASN A 1 81 ? 2.361 9.141 1.225 1 96.31 81 ASN A CA 1
ATOM 642 C C . ASN A 1 81 ? 3.381 10.125 1.793 1 96.31 81 ASN A C 1
ATOM 644 O O . ASN A 1 81 ? 3.021 11.031 2.551 1 96.31 81 ASN A O 1
ATOM 648 N N . VAL A 1 82 ? 4.594 9.977 1.461 1 96.5 82 VAL A N 1
ATOM 649 C CA . VAL A 1 82 ? 5.617 10.938 1.859 1 96.5 82 VAL A CA 1
ATOM 650 C C . VAL A 1 82 ? 5.332 12.289 1.212 1 96.5 82 VAL A C 1
ATOM 652 O O . VAL A 1 82 ? 5.434 13.328 1.865 1 96.5 82 VAL A O 1
ATOM 655 N N . VAL A 1 83 ? 4.973 12.297 -0.044 1 95.94 83 VAL A N 1
ATOM 656 C CA . VAL A 1 83 ? 4.574 13.523 -0.731 1 95.94 83 VAL A CA 1
ATOM 657 C C . VAL A 1 83 ? 3.416 14.18 0.012 1 95.94 83 VAL A C 1
ATOM 659 O O . VAL A 1 83 ? 3.451 15.383 0.292 1 95.94 83 VAL A O 1
ATOM 662 N N . LEU A 1 84 ? 2.43 13.391 0.348 1 96.94 84 LEU A N 1
ATOM 663 C CA . LEU A 1 84 ? 1.254 13.867 1.064 1 96.94 84 LEU A CA 1
ATOM 664 C C . LEU A 1 84 ? 1.646 14.469 2.41 1 96.94 84 LEU A C 1
ATOM 666 O O . LEU A 1 84 ? 1.245 15.594 2.732 1 96.94 84 LEU A O 1
ATOM 670 N N . LEU A 1 85 ? 2.473 13.773 3.184 1 97.25 85 LEU A N 1
ATOM 671 C CA . LEU A 1 85 ? 2.918 14.227 4.496 1 97.25 85 LEU A CA 1
ATOM 672 C C . LEU A 1 85 ? 3.717 15.523 4.379 1 97.25 85 LEU A C 1
ATOM 674 O O . LEU A 1 85 ? 3.549 16.438 5.188 1 97.25 85 LEU A O 1
ATOM 678 N N . ARG A 1 86 ? 4.523 15.539 3.41 1 96.62 86 ARG A N 1
ATOM 679 C CA . ARG A 1 86 ? 5.32 16.75 3.201 1 96.62 86 ARG A CA 1
ATOM 680 C C . ARG A 1 86 ? 4.426 17.953 2.904 1 96.62 86 ARG A C 1
ATOM 682 O O . ARG A 1 86 ? 4.656 19.047 3.42 1 96.62 86 ARG A O 1
ATOM 689 N N . GLN A 1 87 ? 3.445 17.75 2.082 1 96.38 87 GLN A N 1
ATOM 690 C CA . GLN A 1 87 ? 2.486 18.812 1.795 1 96.38 87 GLN A CA 1
ATOM 691 C C . GLN A 1 87 ? 1.866 19.344 3.078 1 96.38 87 GLN A C 1
ATOM 693 O O . GLN A 1 87 ? 1.807 20.562 3.279 1 96.38 87 GLN A O 1
ATOM 698 N N . LEU A 1 88 ? 1.426 18.516 3.904 1 97.5 88 LEU A N 1
ATOM 699 C CA . LEU A 1 88 ? 0.714 18.891 5.121 1 97.5 88 LEU A CA 1
ATOM 700 C C . LEU A 1 88 ? 1.658 19.547 6.121 1 97.5 88 LEU A C 1
ATOM 702 O O . LEU A 1 88 ? 1.318 20.562 6.723 1 97.5 88 LEU A O 1
ATOM 706 N N . CYS A 1 89 ? 2.859 19.016 6.277 1 97.5 89 CYS A N 1
ATOM 707 C CA . CYS A 1 89 ? 3.844 19.562 7.207 1 97.5 89 CYS A CA 1
ATOM 708 C C . CYS A 1 89 ? 4.281 20.953 6.781 1 97.5 89 CYS A C 1
ATOM 710 O O . CYS A 1 89 ? 4.414 21.844 7.617 1 97.5 89 CYS A O 1
ATOM 712 N N . LYS A 1 90 ? 4.465 21.062 5.512 1 96.25 90 LYS A N 1
ATOM 713 C CA . LYS A 1 90 ? 4.863 22.359 4.992 1 96.25 90 LYS A CA 1
ATOM 714 C C . LYS A 1 90 ? 3.805 23.422 5.297 1 96.25 90 LYS A C 1
ATOM 716 O O . LYS A 1 90 ? 4.137 24.531 5.691 1 96.25 90 LYS A O 1
ATOM 721 N N . GLN A 1 91 ? 2.564 23.125 5.082 1 96.38 91 GLN A N 1
ATOM 722 C CA . GLN A 1 91 ? 1.467 24.031 5.395 1 96.38 91 GLN A CA 1
ATOM 723 C C . GLN A 1 91 ? 1.433 24.359 6.883 1 96.38 91 GLN A C 1
ATOM 725 O O . GLN A 1 91 ? 1.229 25.516 7.266 1 96.38 91 GLN A O 1
ATOM 730 N N . ALA A 1 92 ? 1.62 23.344 7.672 1 96.88 92 ALA A N 1
ATOM 731 C CA . ALA A 1 92 ? 1.626 23.547 9.117 1 96.88 92 ALA A CA 1
ATOM 732 C C . ALA A 1 92 ? 2.764 24.469 9.539 1 96.88 92 ALA A C 1
ATOM 734 O O . ALA A 1 92 ? 2.592 25.312 10.422 1 96.88 92 ALA A O 1
ATOM 735 N N . GLU A 1 93 ? 3.906 24.344 8.922 1 94.75 93 GLU A N 1
ATOM 736 C CA . GLU A 1 93 ? 5.07 25.156 9.25 1 94.75 93 GLU A CA 1
ATOM 737 C C . GLU A 1 93 ? 4.832 26.625 8.93 1 94.75 93 GLU A C 1
ATOM 739 O O . GLU A 1 93 ? 5.34 27.516 9.617 1 94.75 93 GLU A O 1
ATOM 744 N N . GLN A 1 94 ? 4.117 26.875 7.922 1 93.94 94 GLN A N 1
ATOM 745 C CA . GLN A 1 94 ? 3.773 28.25 7.574 1 93.94 94 GLN A CA 1
ATOM 746 C C . GLN A 1 94 ? 2.986 28.922 8.695 1 93.94 94 GLN A C 1
ATOM 748 O O . GLN A 1 94 ? 2.988 30.141 8.812 1 93.94 94 GLN A O 1
ATOM 753 N N . TRP A 1 95 ? 2.352 28.172 9.523 1 93.69 95 TRP A N 1
ATOM 754 C CA . TRP A 1 95 ? 1.567 28.672 10.641 1 93.69 95 TRP A CA 1
ATOM 755 C C . TRP A 1 95 ? 2.285 28.422 11.969 1 93.69 95 TRP A C 1
ATOM 757 O O . TRP A 1 95 ? 1.676 28.5 13.031 1 93.69 95 TRP A O 1
ATOM 767 N N . HIS A 1 96 ? 3.459 28.062 11.922 1 93.88 96 HIS A N 1
ATOM 768 C CA . HIS A 1 96 ? 4.324 27.812 13.07 1 93.88 96 HIS A CA 1
ATOM 769 C C . HIS A 1 96 ? 3.775 26.688 13.93 1 93.88 96 HIS A C 1
ATOM 771 O O . HIS A 1 96 ? 3.902 26.719 15.156 1 93.88 96 HIS A O 1
ATOM 777 N N . LEU A 1 97 ? 3.088 25.75 13.25 1 95.75 97 LEU A N 1
ATOM 778 C CA . LEU A 1 97 ? 2.551 24.562 13.914 1 95.75 97 LEU A CA 1
ATOM 779 C C . LEU A 1 97 ? 3.426 23.344 13.648 1 95.75 97 LEU A C 1
ATOM 781 O O . LEU A 1 97 ? 3.771 23.062 12.5 1 95.75 97 LEU A O 1
ATOM 785 N N . GLN A 1 98 ? 3.832 22.688 14.758 1 96.31 98 GLN A N 1
ATOM 786 C CA . GLN A 1 98 ? 4.559 21.438 14.641 1 96.31 98 GLN A CA 1
ATOM 787 C C . GLN A 1 98 ? 3.619 20.234 14.789 1 96.31 98 GLN A C 1
ATOM 789 O O . GLN A 1 98 ? 3.186 19.922 15.898 1 96.31 98 GLN A O 1
ATOM 794 N N . LEU A 1 99 ? 3.357 19.562 13.734 1 96.94 99 LEU A N 1
ATOM 795 C CA . LEU A 1 99 ? 2.521 18.375 13.773 1 96.94 99 LEU A CA 1
ATOM 796 C C . LEU A 1 99 ? 3.297 17.188 14.328 1 96.94 99 LEU A C 1
ATOM 798 O O . LEU A 1 99 ? 4.523 17.125 14.211 1 96.94 99 LEU A O 1
ATOM 802 N N . GLN A 1 100 ? 2.557 16.359 14.906 1 95.88 100 GLN A N 1
ATOM 803 C CA . GLN A 1 100 ? 3.098 15.094 15.414 1 95.88 100 GLN A CA 1
ATOM 804 C C . GLN A 1 100 ? 2.273 13.906 14.93 1 95.88 100 GLN A C 1
ATOM 806 O O . GLN A 1 100 ? 1.06 14.023 14.75 1 95.88 100 GLN A O 1
ATOM 811 N N . ALA A 1 101 ? 2.955 12.859 14.695 1 95.81 101 ALA A N 1
ATOM 812 C CA . ALA A 1 101 ? 2.279 11.633 14.273 1 95.81 101 ALA A CA 1
ATOM 813 C C . ALA A 1 101 ? 2.613 10.477 15.211 1 95.81 101 ALA A C 1
ATOM 815 O O . ALA A 1 101 ? 3.783 10.25 15.531 1 95.81 101 ALA A O 1
ATOM 816 N N . ASP A 1 102 ? 1.61 9.836 15.664 1 95.31 102 ASP A N 1
ATOM 817 C CA . ASP A 1 102 ? 1.785 8.609 16.422 1 95.31 102 ASP A CA 1
ATOM 818 C C . ASP A 1 102 ? 1.745 7.383 15.516 1 95.31 102 ASP A C 1
ATOM 820 O O . ASP A 1 102 ? 0.681 6.797 15.297 1 95.31 102 ASP A O 1
ATOM 824 N N . ILE A 1 103 ? 2.799 6.953 15.141 1 94.25 103 ILE A N 1
ATOM 825 C CA . ILE A 1 103 ? 2.947 5.887 14.156 1 94.25 103 ILE A CA 1
ATOM 826 C C . ILE A 1 103 ? 2.568 4.547 14.781 1 94.25 103 ILE A C 1
ATOM 828 O O . ILE A 1 103 ? 2.141 3.627 14.086 1 94.25 103 ILE A O 1
ATOM 832 N N . SER A 1 104 ? 2.75 4.391 16.078 1 91.69 104 SER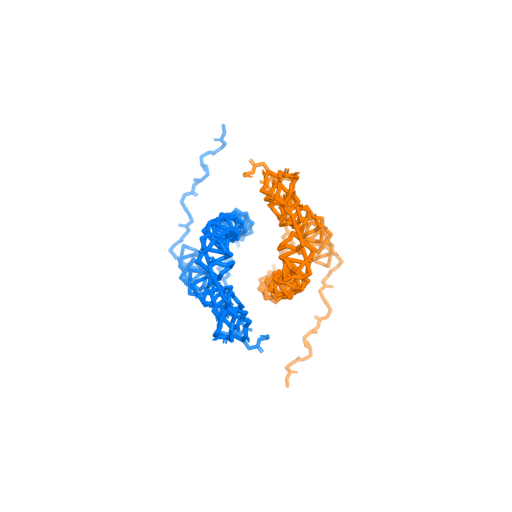 A N 1
ATOM 833 C CA . SER A 1 104 ? 2.398 3.143 16.75 1 91.69 104 SER A CA 1
ATOM 834 C C . SER A 1 104 ? 0.919 2.816 16.562 1 91.69 104 SER A C 1
ATOM 836 O O . SER A 1 104 ? 0.528 1.646 16.594 1 91.69 104 SER A O 1
ATOM 838 N N . GLU A 1 105 ? 0.125 3.799 16.375 1 91.75 105 GLU A N 1
ATOM 839 C CA . GLU A 1 105 ? -1.309 3.605 16.172 1 91.75 105 GLU A CA 1
ATOM 840 C C . GLU A 1 105 ? -1.598 3.029 14.789 1 91.75 105 GLU A C 1
ATOM 842 O O . GLU A 1 105 ? -2.672 2.475 14.555 1 91.75 105 GLU A O 1
ATOM 847 N N . LEU A 1 106 ? -0.734 3.236 13.867 1 91.81 106 LEU A N 1
ATOM 848 C CA . LEU A 1 106 ? -0.912 2.717 12.516 1 91.81 106 LEU A CA 1
ATOM 849 C C . LEU A 1 106 ? -0.785 1.197 12.492 1 91.81 106 LEU A C 1
ATOM 851 O O . LEU A 1 106 ? -1.379 0.532 11.641 1 91.81 106 LEU A O 1
ATOM 855 N N . GLU A 1 107 ? 0.039 0.718 13.445 1 82.75 107 GLU A N 1
ATOM 856 C CA . GLU A 1 107 ? 0.272 -0.72 13.531 1 82.75 107 GLU A CA 1
ATOM 857 C C . GLU A 1 107 ? -0.948 -1.442 14.094 1 82.75 107 GLU A C 1
ATOM 859 O O . GLU A 1 107 ? -1.142 -2.635 13.844 1 82.75 107 GLU A O 1
ATOM 864 N N . ASP A 1 108 ? -1.683 -0.806 15.039 1 72.31 108 ASP A N 1
ATOM 865 C CA . ASP A 1 108 ? -2.777 -1.42 15.789 1 72.31 108 ASP A CA 1
ATOM 866 C C . ASP A 1 108 ? -3.979 -1.686 14.883 1 72.31 108 ASP A C 1
ATOM 868 O O . ASP A 1 108 ? -4.859 -2.475 15.227 1 72.31 108 ASP A O 1
ATOM 872 N N . GLY A 1 109 ? -3.986 -1.186 13.867 1 55.16 109 GLY A N 1
ATOM 873 C CA . GLY A 1 109 ? -5.152 -1.445 13.039 1 55.16 109 GLY A CA 1
ATOM 874 C C . GLY A 1 109 ? -4.973 -2.639 12.117 1 55.16 109 GLY A C 1
ATOM 875 O O . GLY A 1 109 ? -3.883 -3.203 12.031 1 55.16 109 GLY A O 1
ATOM 876 N N . MET B 1 1 ? -11.578 7.234 26 1 29.58 1 MET B N 1
ATOM 877 C CA . MET B 1 1 ? -11.078 7.176 24.625 1 29.58 1 MET B CA 1
ATOM 878 C C . MET B 1 1 ? -11.477 8.422 23.844 1 29.58 1 MET B C 1
ATOM 880 O O . MET B 1 1 ? -12.641 8.812 23.844 1 29.58 1 MET B O 1
ATOM 884 N N . ALA B 1 2 ? -10.805 9.578 23.938 1 37.53 2 ALA B N 1
ATOM 885 C CA . ALA B 1 2 ? -11.391 10.914 23.859 1 37.53 2 ALA B CA 1
ATOM 886 C C . ALA B 1 2 ? -12.352 11.031 22.688 1 37.53 2 ALA B C 1
ATOM 888 O O . ALA B 1 2 ? -12.266 10.258 21.734 1 37.53 2 ALA B O 1
ATOM 889 N N . GLY B 1 3 ? -13.422 11.664 22.719 1 40.84 3 GLY B N 1
ATOM 890 C CA . GLY B 1 3 ? -14.453 11.953 21.75 1 40.84 3 GLY B CA 1
ATOM 891 C C . GLY B 1 3 ? -13.906 12.203 20.344 1 40.84 3 GLY B C 1
ATOM 892 O 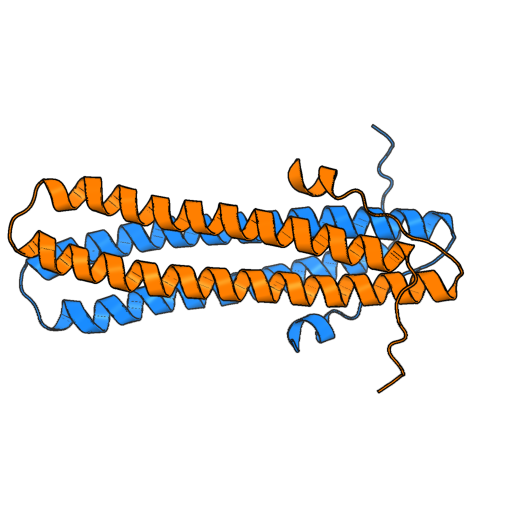O . GLY B 1 3 ? -13.406 13.289 20.062 1 40.84 3 GLY B O 1
ATOM 893 N N . GLU B 1 4 ? -13.047 11.32 19.812 1 49.78 4 GLU B N 1
ATOM 894 C CA . GLU B 1 4 ? -12.383 11.586 18.547 1 49.78 4 GLU B CA 1
ATOM 895 C C . GLU B 1 4 ? -13.242 12.492 17.656 1 49.78 4 GLU B C 1
ATOM 897 O O . GLU B 1 4 ? -14.258 12.055 17.125 1 49.78 4 GLU B O 1
ATOM 902 N N . GLY B 1 5 ? -13.594 13.57 18.031 1 60.12 5 GLY B N 1
ATOM 903 C CA . GLY B 1 5 ? -14.5 14.516 17.406 1 60.12 5 GLY B CA 1
ATOM 904 C C . GLY B 1 5 ? -14.367 14.555 15.891 1 60.12 5 GLY B C 1
ATOM 905 O O . GLY B 1 5 ? -13.391 14.039 15.336 1 60.12 5 GLY B O 1
ATOM 906 N N . GLU B 1 6 ? -15.539 14.703 15.195 1 83.56 6 GLU B N 1
ATOM 907 C CA . GLU B 1 6 ? -15.703 14.758 13.75 1 83.56 6 GLU B CA 1
ATOM 908 C C . GLU B 1 6 ? -14.812 15.844 13.133 1 83.56 6 GLU B C 1
ATOM 910 O O . GLU B 1 6 ? -14.594 16.891 13.75 1 83.56 6 GLU B O 1
ATOM 915 N N . LEU B 1 7 ? -13.945 15.523 12.273 1 90.44 7 LEU B N 1
ATOM 916 C CA . LEU B 1 7 ? -13.141 16.469 11.5 1 90.44 7 LEU B CA 1
ATOM 917 C C . LEU B 1 7 ? -14.016 17.516 10.836 1 90.44 7 LEU B C 1
ATOM 919 O O . LEU B 1 7 ? -15.195 17.266 10.562 1 90.44 7 LEU B O 1
ATOM 923 N N . SER B 1 8 ? -13.453 18.688 10.773 1 93 8 SER B N 1
ATOM 924 C CA . SER B 1 8 ? -14.133 19.703 9.984 1 93 8 SER B CA 1
ATOM 925 C C . SER B 1 8 ? -14.453 19.188 8.586 1 93 8 SER B C 1
ATOM 927 O O . SER B 1 8 ? -13.93 18.172 8.156 1 93 8 SER B O 1
ATOM 929 N N . ASP B 1 9 ? -15.297 19.953 7.91 1 92.06 9 ASP B N 1
ATOM 930 C CA . ASP B 1 9 ? -15.68 19.562 6.562 1 92.06 9 ASP B CA 1
ATOM 931 C C . ASP B 1 9 ? -14.469 19.516 5.637 1 92.06 9 ASP B C 1
ATOM 933 O O . ASP B 1 9 ? -14.344 18.594 4.812 1 92.06 9 ASP B O 1
ATOM 937 N N . GLY B 1 10 ? -13.633 20.516 5.77 1 93.06 10 GLY B N 1
ATOM 938 C CA . GLY B 1 10 ? -12.445 20.547 4.938 1 93.06 10 GLY B CA 1
ATOM 939 C C . GLY B 1 10 ? -11.539 19.344 5.156 1 93.06 10 GLY B C 1
ATOM 940 O O . GLY B 1 10 ? -11.07 18.734 4.195 1 93.06 10 GLY B O 1
ATOM 941 N N . HIS B 1 11 ? -11.352 19.094 6.387 1 96.25 11 HIS B N 1
ATOM 942 C CA . HIS B 1 11 ? -10.47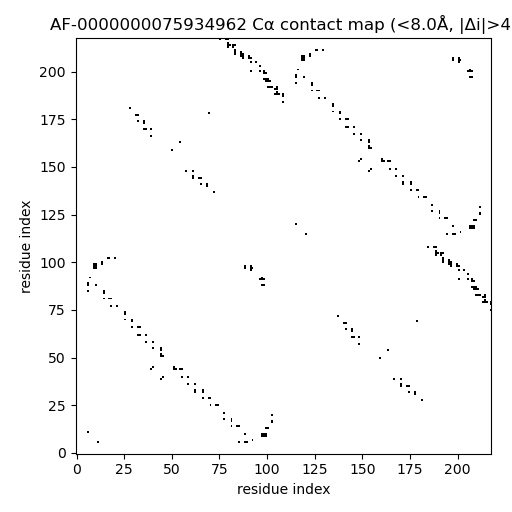7 17.969 6.711 1 96.25 11 HIS B CA 1
ATOM 943 C C . HIS B 1 11 ? -11.156 16.641 6.391 1 96.25 11 HIS B C 1
ATOM 945 O O . HIS B 1 11 ? -10.492 15.688 5.965 1 96.25 11 HIS B O 1
ATOM 951 N N . HIS B 1 12 ? -12.438 16.578 6.52 1 96.12 12 HIS B N 1
ATOM 952 C CA . HIS B 1 12 ? -13.172 15.398 6.098 1 96.12 12 HIS B CA 1
ATOM 953 C C . HIS B 1 12 ? -13.016 15.156 4.602 1 96.12 12 HIS B C 1
ATOM 955 O O . HIS B 1 12 ? -12.883 14.008 4.164 1 96.12 12 HIS B O 1
ATOM 961 N N . ASP B 1 13 ? -13 16.203 3.869 1 96 13 ASP B N 1
ATOM 962 C CA . ASP B 1 13 ? -12.836 16.109 2.422 1 96 13 ASP B CA 1
ATOM 963 C C . ASP B 1 13 ? -11.469 15.531 2.062 1 96 13 ASP B C 1
ATOM 965 O O . ASP B 1 13 ? -11.352 14.766 1.101 1 96 13 ASP B O 1
ATOM 969 N N . ILE B 1 14 ? -10.461 15.875 2.789 1 96.75 14 ILE B N 1
ATOM 970 C CA . ILE B 1 14 ? -9.133 15.32 2.561 1 96.75 14 ILE B CA 1
ATOM 971 C C . ILE B 1 14 ? -9.18 13.797 2.684 1 96.75 14 ILE B C 1
ATOM 973 O O . ILE B 1 14 ? -8.656 13.078 1.831 1 96.75 14 ILE B O 1
ATOM 977 N N . ILE B 1 15 ? -9.883 13.312 3.695 1 97.56 15 ILE B N 1
ATOM 978 C CA . ILE B 1 15 ? -9.977 11.883 3.963 1 97.56 15 ILE B CA 1
ATOM 979 C C . ILE B 1 15 ? -10.742 11.195 2.834 1 97.56 15 ILE B C 1
ATOM 981 O O . ILE B 1 15 ? -10.312 10.156 2.326 1 97.56 15 ILE B O 1
ATOM 985 N N . VAL B 1 16 ? -11.812 11.781 2.459 1 97.31 16 VAL B N 1
ATOM 986 C CA . VAL B 1 16 ? -12.656 11.195 1.422 1 97.31 16 VAL B CA 1
ATOM 987 C C . VAL B 1 16 ? -11.883 11.117 0.11 1 97.31 16 VAL B C 1
ATOM 989 O O . VAL B 1 16 ? -11.891 10.086 -0.563 1 97.31 16 VAL B O 1
ATOM 992 N N . ARG B 1 17 ? -11.25 12.172 -0.254 1 96.44 17 ARG B N 1
ATOM 993 C CA . ARG B 1 17 ? -10.469 12.203 -1.489 1 96.44 17 ARG B CA 1
ATOM 994 C C . ARG B 1 17 ? -9.336 11.188 -1.451 1 96.44 17 ARG B C 1
ATOM 996 O O . ARG B 1 17 ? -9.062 10.523 -2.451 1 96.44 17 ARG B O 1
ATOM 1003 N N . TYR B 1 18 ? -8.703 11.117 -0.318 1 97.5 18 TYR B N 1
ATOM 1004 C CA . TYR B 1 18 ? -7.637 10.133 -0.182 1 97.5 18 TYR B CA 1
ATOM 1005 C C . TYR B 1 18 ? -8.18 8.719 -0.347 1 97.5 18 TYR B C 1
ATOM 1007 O O . TYR B 1 18 ? -7.559 7.879 -0.999 1 97.5 18 TYR B O 1
ATOM 1015 N N . LEU B 1 19 ? -9.289 8.43 0.236 1 97.31 19 LEU B N 1
ATOM 1016 C CA . LEU B 1 19 ? -9.883 7.102 0.166 1 97.31 19 LEU B CA 1
ATOM 1017 C C . LEU B 1 19 ? -10.258 6.746 -1.27 1 97.31 19 LEU B C 1
ATOM 1019 O O . LEU B 1 19 ? -10.094 5.602 -1.696 1 97.31 19 LEU B O 1
ATOM 1023 N N . LYS B 1 20 ? -10.781 7.719 -1.971 1 97.38 20 LYS B N 1
ATOM 1024 C CA . LYS B 1 20 ? -11.086 7.508 -3.381 1 97.38 20 LYS B CA 1
ATOM 1025 C C . LYS B 1 20 ? -9.828 7.191 -4.18 1 97.38 20 LYS B C 1
ATOM 1027 O O . LYS B 1 20 ? -9.82 6.27 -5 1 97.38 20 LYS B O 1
ATOM 1032 N N . PHE B 1 21 ? -8.836 7.953 -3.936 1 97.12 21 PHE B N 1
ATOM 1033 C CA . PHE B 1 21 ? -7.539 7.73 -4.566 1 97.12 21 PHE B CA 1
ATOM 1034 C C . PHE B 1 21 ? -7.023 6.328 -4.262 1 97.12 21 PHE B C 1
ATOM 1036 O O . PHE B 1 21 ? -6.621 5.602 -5.172 1 97.12 21 PHE B O 1
ATOM 1043 N N . SER B 1 22 ? -7.012 5.93 -3.031 1 97.12 22 SER B N 1
ATOM 1044 C CA . SER B 1 22 ? -6.504 4.629 -2.604 1 97.12 22 SER B CA 1
ATOM 1045 C C . SER B 1 22 ? -7.293 3.49 -3.236 1 97.12 22 SER B C 1
ATOM 1047 O O . SER B 1 22 ? -6.723 2.455 -3.592 1 97.12 22 SER B O 1
ATOM 1049 N N . LYS B 1 23 ? -8.547 3.678 -3.283 1 97.5 23 LYS B N 1
ATOM 1050 C CA . LYS B 1 23 ? -9.398 2.67 -3.906 1 97.5 23 LYS B CA 1
ATOM 1051 C C . LYS B 1 23 ? -9.047 2.48 -5.379 1 97.5 23 LYS B C 1
ATOM 1053 O O . LYS B 1 23 ? -8.969 1.349 -5.863 1 97.5 23 LYS B O 1
ATOM 1058 N N . SER B 1 24 ? -8.922 3.578 -6.047 1 97.06 24 SER B N 1
ATOM 1059 C CA . SER B 1 24 ? -8.531 3.525 -7.453 1 97.06 24 SER B CA 1
ATOM 1060 C C . SER B 1 24 ? -7.176 2.84 -7.625 1 97.06 24 SER B C 1
ATOM 1062 O O . SER B 1 24 ? -7.016 1.995 -8.508 1 97.06 24 SER B O 1
ATOM 1064 N N . GLN B 1 25 ? -6.219 3.229 -6.836 1 95.94 25 GLN B N 1
ATOM 1065 C CA . GLN B 1 25 ? -4.898 2.617 -6.891 1 95.94 25 GLN B CA 1
ATOM 1066 C C . GLN B 1 25 ? -4.973 1.118 -6.613 1 95.94 25 GLN B C 1
ATOM 1068 O O . GLN B 1 25 ? -4.285 0.327 -7.266 1 95.94 25 GLN B O 1
ATOM 1073 N N . ARG B 1 26 ? -5.762 0.762 -5.652 1 97.56 26 ARG B N 1
ATOM 1074 C CA . ARG B 1 26 ? -5.926 -0.644 -5.301 1 97.56 26 ARG B CA 1
ATOM 1075 C C . ARG B 1 26 ? -6.461 -1.445 -6.48 1 97.56 26 ARG B C 1
ATOM 1077 O O . ARG B 1 26 ? -5.953 -2.527 -6.785 1 97.56 26 ARG B O 1
ATOM 1084 N N . ALA B 1 27 ? -7.504 -0.894 -7.141 1 97.56 27 ALA B N 1
ATOM 1085 C CA . ALA B 1 27 ? -8.07 -1.573 -8.305 1 97.56 27 ALA B CA 1
ATOM 1086 C C . ALA B 1 27 ? -7.023 -1.771 -9.391 1 97.56 27 ALA B C 1
ATOM 1088 O O . ALA B 1 27 ? -6.938 -2.844 -9.992 1 97.56 27 ALA B O 1
ATOM 1089 N N . GLN B 1 28 ? -6.254 -0.777 -9.648 1 96.44 28 GLN B N 1
ATOM 1090 C CA . GLN B 1 28 ? -5.215 -0.836 -10.664 1 96.44 28 GLN B CA 1
ATOM 1091 C C . GLN B 1 28 ? -4.16 -1.884 -10.32 1 96.44 28 GLN B C 1
ATOM 1093 O O . GLN B 1 28 ? -3.723 -2.643 -11.188 1 96.44 28 GLN B O 1
ATOM 1098 N N . ARG B 1 29 ? -3.781 -1.95 -9.047 1 96.12 29 ARG B N 1
ATOM 1099 C CA . ARG B 1 29 ? -2.746 -2.889 -8.625 1 96.12 29 ARG B CA 1
ATOM 1100 C C . ARG B 1 29 ? -3.24 -4.328 -8.727 1 96.12 29 ARG B C 1
ATOM 1102 O O . ARG B 1 29 ? -2.471 -5.23 -9.07 1 96.12 29 ARG B O 1
ATOM 1109 N N . LEU B 1 30 ? -4.52 -4.543 -8.414 1 97.69 30 LEU B N 1
ATOM 1110 C CA . LEU B 1 30 ? -5.082 -5.887 -8.516 1 97.69 30 LEU B CA 1
ATOM 1111 C C . LEU B 1 30 ? -5.105 -6.359 -9.961 1 97.69 30 LEU B C 1
ATOM 1113 O O . LEU B 1 30 ? -4.867 -7.539 -10.242 1 97.69 30 LEU B O 1
ATOM 1117 N N . LYS B 1 31 ? -5.316 -5.438 -10.891 1 97.5 31 LYS B N 1
ATOM 1118 C CA . LYS B 1 31 ? -5.277 -5.785 -12.312 1 97.5 31 LYS B CA 1
ATOM 1119 C C . LYS B 1 31 ? -3.883 -6.242 -12.727 1 97.5 31 LYS B C 1
ATOM 1121 O O . LYS B 1 31 ? -3.742 -7.16 -13.539 1 97.5 31 LYS B O 1
ATOM 1126 N N . VAL B 1 32 ? -2.908 -5.586 -12.266 1 96.69 32 VAL B N 1
ATOM 1127 C CA . VAL B 1 32 ? -1.528 -5.938 -12.586 1 96.69 32 VAL B CA 1
ATOM 1128 C C . VAL B 1 32 ? -1.227 -7.352 -12.102 1 96.69 32 VAL B C 1
ATOM 1130 O O . VAL B 1 32 ? -0.569 -8.125 -12.797 1 96.69 32 VAL B O 1
ATOM 1133 N N . ILE B 1 33 ? -1.697 -7.742 -10.883 1 97.19 33 ILE B N 1
ATOM 1134 C CA . ILE B 1 33 ? -1.521 -9.086 -10.336 1 97.19 33 ILE B CA 1
ATOM 1135 C C . ILE B 1 33 ? -2.213 -10.102 -11.242 1 97.19 33 ILE B C 1
ATOM 1137 O O . ILE B 1 33 ? -1.607 -11.102 -11.641 1 97.19 33 ILE B O 1
ATOM 1141 N N . ASP B 1 34 ? -3.447 -9.812 -11.633 1 96.75 34 ASP B N 1
ATOM 1142 C CA . ASP B 1 34 ? -4.18 -10.695 -12.539 1 96.75 34 ASP B CA 1
ATOM 1143 C C . ASP B 1 34 ? -3.41 -10.906 -13.844 1 96.75 34 ASP B C 1
ATOM 1145 O O . ASP B 1 34 ? -3.314 -12.031 -14.336 1 96.75 34 ASP B O 1
ATOM 1149 N N . LYS B 1 35 ? -2.961 -9.805 -14.32 1 96.12 35 LYS B N 1
ATOM 1150 C CA . LYS B 1 35 ? -2.246 -9.852 -15.594 1 96.12 35 LYS B CA 1
ATOM 1151 C C . LYS B 1 35 ? -1.006 -10.734 -15.5 1 96.12 35 LYS B C 1
ATOM 1153 O O . LYS B 1 35 ? -0.684 -11.469 -16.438 1 96.12 35 LYS B O 1
ATOM 1158 N N . SER B 1 36 ? -0.269 -10.688 -14.469 1 94.25 36 SER B N 1
ATOM 1159 C CA . SER B 1 36 ? 0.932 -11.492 -14.281 1 94.25 36 SER B CA 1
ATOM 1160 C C . SER B 1 36 ? 0.612 -12.984 -14.344 1 94.25 36 SER B C 1
ATOM 1162 O O . SER B 1 36 ? 1.352 -13.758 -14.953 1 94.25 36 SER B O 1
ATOM 1164 N N . PHE B 1 37 ? -0.461 -13.461 -13.719 1 93.31 37 PHE B N 1
ATOM 1165 C CA . PHE B 1 37 ? -0.878 -14.859 -13.766 1 93.31 37 PHE B CA 1
ATOM 1166 C C . PHE B 1 37 ? -1.352 -15.234 -15.164 1 93.31 37 PHE B C 1
ATOM 1168 O O . PHE B 1 37 ? -1.019 -16.312 -15.664 1 93.31 37 PHE B O 1
ATOM 1175 N N . ASP B 1 38 ? -2.082 -14.289 -15.805 1 91.69 38 ASP B N 1
ATOM 1176 C CA . ASP B 1 38 ? -2.574 -14.547 -17.156 1 91.69 38 ASP B CA 1
ATOM 1177 C C . ASP B 1 38 ? -1.418 -14.727 -18.141 1 91.69 38 ASP B C 1
ATOM 1179 O O . ASP B 1 38 ? -1.479 -15.578 -19.031 1 91.69 38 ASP B O 1
ATOM 1183 N N . ASP B 1 39 ? -0.43 -13.961 -18.031 1 88.5 39 ASP B N 1
ATOM 1184 C CA . ASP B 1 39 ? 0.737 -14.047 -18.891 1 88.5 39 ASP B CA 1
ATOM 1185 C C . ASP B 1 39 ? 1.408 -15.414 -18.781 1 88.5 39 ASP B C 1
ATOM 1187 O O . ASP B 1 39 ? 1.822 -15.992 -19.797 1 88.5 39 ASP B O 1
ATOM 1191 N N . VAL B 1 40 ? 1.55 -15.945 -17.578 1 83.06 40 VAL B N 1
ATOM 1192 C CA . VAL B 1 40 ? 2.17 -17.25 -17.359 1 83.06 40 VAL B CA 1
ATOM 1193 C C . VAL B 1 40 ? 1.277 -18.344 -17.922 1 83.06 40 VAL B C 1
ATOM 1195 O O . VAL B 1 40 ? 1.767 -19.281 -18.562 1 83.06 40 VAL B O 1
ATOM 1198 N N . LYS B 1 41 ? -0.031 -18.25 -17.688 1 82.06 41 LYS B N 1
ATOM 1199 C CA . LYS B 1 41 ? -0.969 -19.25 -18.219 1 82.06 41 LYS B CA 1
ATOM 1200 C C . LYS B 1 41 ? -0.892 -19.328 -19.734 1 82.06 41 LYS B C 1
ATOM 1202 O O . LYS B 1 41 ? -0.879 -20.422 -20.297 1 82.06 41 LYS B O 1
ATOM 1207 N N . HIS B 1 42 ? -0.834 -18.25 -20.422 1 78.75 42 HIS B N 1
ATOM 1208 C CA . HIS B 1 42 ? -0.806 -18.203 -21.875 1 78.75 42 HIS B CA 1
ATOM 1209 C C . HIS B 1 42 ? 0.539 -18.672 -22.422 1 78.75 42 HIS B C 1
ATOM 1211 O O . HIS B 1 42 ? 0.602 -19.281 -23.484 1 78.75 42 HIS B O 1
ATOM 1217 N N . ALA B 1 43 ? 1.599 -18.406 -21.719 1 72.44 43 ALA B N 1
ATOM 1218 C CA . ALA B 1 43 ? 2.943 -18.75 -22.172 1 72.44 43 ALA B CA 1
ATOM 1219 C C . ALA B 1 43 ? 3.219 -20.25 -22.016 1 72.44 43 ALA B C 1
ATOM 1221 O O . ALA B 1 43 ? 3.846 -20.859 -22.875 1 72.44 43 ALA B O 1
ATOM 1222 N N . ARG B 1 44 ? 2.889 -20.812 -20.938 1 64.44 44 ARG B N 1
ATOM 1223 C CA . ARG B 1 44 ? 3.336 -22.172 -20.625 1 64.44 44 ARG B CA 1
ATOM 1224 C C . ARG B 1 44 ? 2.23 -23.188 -20.891 1 64.44 44 ARG B C 1
ATOM 1226 O O . ARG B 1 44 ? 2.508 -24.344 -21.219 1 64.44 44 ARG B O 1
ATOM 1233 N N . LEU B 1 45 ? 0.979 -22.953 -20.5 1 60.84 45 LEU B N 1
ATOM 1234 C CA . LEU B 1 45 ? -0.044 -23.984 -20.625 1 60.84 45 LEU B CA 1
ATOM 1235 C C . LEU B 1 45 ? -0.455 -24.188 -22.078 1 60.84 45 LEU B C 1
ATOM 1237 O O . LEU B 1 45 ? -1 -25.234 -22.438 1 60.84 45 LEU B O 1
ATOM 1241 N N . LEU B 1 46 ? -0.306 -23.281 -23 1 55.59 46 LEU B N 1
ATOM 1242 C CA . LEU B 1 46 ? -0.708 -23.5 -24.375 1 55.59 46 LEU B CA 1
ATOM 1243 C C . LEU B 1 46 ? 0.052 -24.688 -24.969 1 55.59 46 LEU B C 1
ATOM 1245 O O . LEU B 1 46 ? -0.468 -25.391 -25.844 1 55.59 46 LEU B O 1
ATOM 1249 N N . GLU B 1 47 ? 1.159 -24.719 -24.703 1 52.09 47 GLU B N 1
ATOM 1250 C CA . GLU B 1 47 ? 1.878 -25.75 -25.438 1 52.09 47 GLU B CA 1
ATOM 1251 C C . GLU B 1 47 ? 1.636 -27.125 -24.844 1 52.09 47 GLU B C 1
ATOM 1253 O O . GLU B 1 47 ? 1.891 -28.141 -25.5 1 52.09 47 GLU B O 1
ATOM 1258 N N . GLU B 1 48 ? 1.438 -27.422 -23.5 1 53.69 48 GLU B N 1
ATOM 1259 C CA . GLU B 1 48 ? 1.623 -28.75 -22.938 1 53.69 48 GLU B CA 1
ATOM 1260 C C . GLU B 1 48 ? 0.283 -29.406 -22.594 1 53.69 48 GLU B C 1
ATOM 1262 O O . GLU B 1 48 ? -0.725 -28.703 -22.438 1 53.69 48 GLU B O 1
ATOM 1267 N N . THR B 1 49 ? 0.11 -30.906 -22.641 1 50.97 49 THR B N 1
ATOM 1268 C CA . THR B 1 49 ? -0.883 -31.953 -22.422 1 50.97 49 THR B CA 1
ATOM 1269 C C . THR B 1 49 ? -1.609 -31.75 -21.094 1 50.97 49 THR B C 1
ATOM 1271 O O . THR B 1 49 ? -1.327 -30.797 -20.375 1 50.97 49 THR B O 1
ATOM 1274 N N . TYR B 1 50 ? -2.418 -32.812 -20.469 1 49.91 50 TYR B N 1
ATOM 1275 C CA . TYR B 1 50 ? -3.193 -33.062 -19.266 1 49.91 50 TYR B CA 1
ATOM 1276 C C . TYR B 1 50 ? -2.625 -32.281 -18.078 1 49.91 50 TYR B C 1
ATOM 1278 O O . TYR B 1 50 ? -3.375 -31.766 -17.25 1 49.91 50 TYR B O 1
ATOM 1286 N N . THR B 1 51 ? -1.253 -32.094 -18.078 1 57.78 51 THR B N 1
ATOM 1287 C CA . THR B 1 51 ? -0.465 -31.422 -17.047 1 57.78 51 THR B CA 1
ATOM 1288 C C . THR B 1 51 ? -0.759 -29.938 -17.047 1 57.78 51 THR B C 1
ATOM 1290 O O . THR B 1 51 ? -0.721 -29.281 -15.992 1 57.78 51 THR B O 1
ATOM 1293 N N . SER B 1 52 ? -1.688 -29.688 -18.203 1 70.69 52 SER B N 1
ATOM 1294 C CA . SER B 1 52 ? -1.917 -28.25 -18.375 1 70.69 52 SER B CA 1
ATOM 1295 C C . SER B 1 52 ? -3.137 -27.797 -17.594 1 70.69 52 SER B C 1
ATOM 1297 O O . SER B 1 52 ? -3.133 -26.703 -17.016 1 70.69 52 SER B O 1
ATOM 1299 N N . GLU B 1 53 ? -4.098 -28.875 -17.453 1 75.31 53 GLU B N 1
ATOM 1300 C CA . GLU B 1 53 ? -5.305 -28.484 -16.719 1 75.31 53 GLU B CA 1
ATOM 1301 C C . GLU B 1 53 ? -5.043 -28.391 -15.227 1 75.31 53 GLU B C 1
ATOM 1303 O O . GLU B 1 53 ? -5.566 -27.484 -14.555 1 75.31 53 GLU B O 1
ATOM 1308 N N . GLU B 1 54 ? -4.258 -29.422 -14.742 1 76.5 54 GLU B N 1
ATOM 1309 C CA . GLU B 1 54 ? -3.92 -29.406 -13.32 1 76.5 54 GLU B CA 1
ATOM 1310 C C . GLU B 1 54 ? -3.115 -28.156 -12.969 1 76.5 54 GLU B C 1
ATOM 1312 O O . GLU B 1 54 ? -3.352 -27.531 -11.93 1 76.5 54 GLU B O 1
ATOM 1317 N N . VAL B 1 55 ? -2.217 -27.766 -13.836 1 80.12 55 VAL B N 1
ATOM 1318 C CA . VAL B 1 55 ? -1.378 -26.594 -13.594 1 80.12 55 VAL B CA 1
ATOM 1319 C C . VAL B 1 55 ? -2.232 -25.328 -13.641 1 80.12 55 VAL B C 1
ATOM 1321 O O . VAL B 1 55 ? -2.049 -24.406 -12.828 1 80.12 55 VAL B O 1
ATOM 1324 N N . GLN B 1 56 ? -3.225 -25.391 -14.562 1 82.94 56 GLN B N 1
ATOM 1325 C CA . GLN B 1 56 ? -4.133 -24.25 -14.648 1 82.94 56 GLN B CA 1
ATOM 1326 C C . GLN B 1 56 ? -4.918 -24.062 -13.352 1 82.94 56 GLN B C 1
ATOM 1328 O O . GLN B 1 56 ? -5.105 -22.953 -12.883 1 82.94 56 GLN B O 1
ATOM 1333 N N . GLN B 1 57 ? -5.34 -25.188 -12.812 1 83.69 57 GLN B N 1
ATOM 1334 C CA . GLN B 1 57 ? -6.09 -25.125 -11.562 1 83.69 57 GLN B CA 1
ATOM 1335 C C . GLN B 1 57 ? -5.215 -24.641 -10.414 1 83.69 57 GLN B C 1
ATOM 1337 O O . GLN B 1 57 ? -5.676 -23.875 -9.555 1 83.69 57 GLN B O 1
ATOM 1342 N N . ILE B 1 58 ? -3.963 -25.078 -10.422 1 84.5 58 ILE B N 1
ATOM 1343 C CA . ILE B 1 58 ? -3.023 -24.656 -9.398 1 84.5 58 ILE B CA 1
ATOM 1344 C C . ILE B 1 58 ? -2.793 -23.141 -9.5 1 84.5 58 ILE B C 1
ATOM 1346 O O . ILE B 1 58 ? -2.816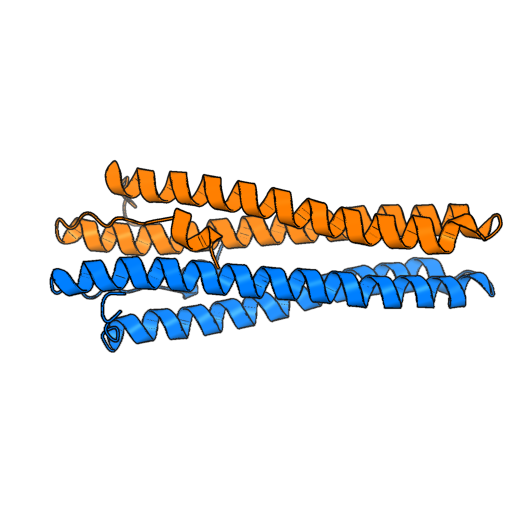 -22.438 -8.484 1 84.5 58 ILE B O 1
ATOM 1350 N N . LEU B 1 59 ? -2.633 -22.656 -10.727 1 88.38 59 LEU B N 1
ATOM 1351 C CA . LEU B 1 59 ? -2.379 -21.25 -10.961 1 88.38 59 LEU B CA 1
ATOM 1352 C C . LEU B 1 59 ? -3.605 -20.406 -10.617 1 88.38 59 LEU B C 1
ATOM 1354 O O . LEU B 1 59 ? -3.482 -19.328 -10.031 1 88.38 59 LEU B O 1
ATOM 1358 N N . ASP B 1 60 ? -4.801 -20.906 -10.914 1 90.25 60 ASP B N 1
ATOM 1359 C CA . ASP B 1 60 ? -6.035 -20.188 -10.594 1 90.25 60 ASP B CA 1
ATOM 1360 C C . ASP B 1 60 ? -6.23 -20.078 -9.078 1 90.25 60 ASP B C 1
ATOM 1362 O O . ASP B 1 60 ? -6.586 -19.016 -8.57 1 90.25 60 ASP B O 1
ATOM 1366 N N . ASP B 1 61 ? -5.969 -21.156 -8.375 1 89.69 61 ASP B N 1
ATOM 1367 C CA . ASP B 1 61 ? -6.117 -21.156 -6.926 1 89.69 61 ASP B CA 1
ATOM 1368 C C . ASP B 1 61 ? -5.105 -20.219 -6.27 1 89.69 61 ASP B C 1
ATOM 1370 O O . ASP B 1 61 ? -5.445 -19.484 -5.336 1 89.69 61 ASP B O 1
ATOM 1374 N N . LEU B 1 62 ? -3.867 -20.281 -6.77 1 93.44 62 LEU B N 1
ATOM 1375 C CA . LEU B 1 62 ? -2.83 -19.422 -6.227 1 93.44 62 LEU B CA 1
ATOM 1376 C C . LEU B 1 62 ? -3.137 -17.953 -6.527 1 93.44 62 LEU B C 1
ATOM 1378 O O . LEU B 1 62 ? -2.945 -17.094 -5.672 1 93.44 62 LEU B O 1
ATOM 1382 N N . CYS B 1 63 ? -3.648 -17.656 -7.707 1 95.81 63 CYS B N 1
ATOM 1383 C CA . CYS B 1 63 ? -4.012 -16.281 -8.078 1 95.81 63 CYS B CA 1
ATOM 1384 C C . CYS B 1 63 ? -5.078 -15.734 -7.137 1 95.81 63 CYS B C 1
ATOM 1386 O O . CYS B 1 63 ? -4.973 -14.594 -6.68 1 95.81 63 CYS B O 1
ATOM 1388 N N . ALA B 1 64 ? -6.078 -16.531 -6.801 1 95.94 64 ALA B N 1
ATOM 1389 C CA . ALA B 1 64 ? -7.152 -16.109 -5.91 1 95.94 64 ALA B CA 1
ATOM 1390 C C . ALA B 1 64 ? -6.613 -15.75 -4.527 1 95.94 64 ALA B C 1
ATOM 1392 O O . ALA B 1 64 ? -7.004 -14.734 -3.941 1 95.94 64 ALA B O 1
ATOM 1393 N N . VAL B 1 65 ? -5.668 -16.562 -4.059 1 96.12 65 VAL B N 1
ATOM 1394 C CA . VAL B 1 65 ? -5.094 -16.344 -2.734 1 96.12 65 VAL B CA 1
ATOM 1395 C C . VAL B 1 65 ? -4.215 -15.102 -2.746 1 96.12 65 VAL B C 1
ATOM 1397 O O . VAL B 1 65 ? -4.344 -14.234 -1.882 1 96.12 65 VAL B O 1
ATOM 1400 N N . VAL B 1 66 ? -3.33 -14.969 -3.727 1 97.5 66 VAL B N 1
ATOM 1401 C CA . VAL B 1 66 ? -2.408 -13.844 -3.811 1 97.5 66 VAL B CA 1
ATOM 1402 C C . VAL B 1 66 ? -3.195 -12.547 -3.984 1 97.5 66 VAL B C 1
ATOM 1404 O O . VAL B 1 66 ? -2.916 -11.547 -3.312 1 97.5 66 VAL B O 1
ATOM 1407 N N . ARG B 1 67 ? -4.195 -12.578 -4.812 1 97.56 67 ARG B N 1
ATOM 1408 C CA . ARG B 1 67 ? -5.031 -11.406 -5.055 1 97.56 67 ARG B CA 1
ATOM 1409 C C . ARG B 1 67 ? -5.715 -10.945 -3.773 1 97.56 67 ARG B C 1
ATOM 1411 O O . ARG B 1 67 ? -5.73 -9.75 -3.467 1 97.56 67 ARG B O 1
ATOM 1418 N N . ALA B 1 68 ? -6.273 -11.828 -3.025 1 96.94 68 ALA B N 1
ATOM 1419 C CA . ALA B 1 68 ? -6.957 -11.516 -1.774 1 96.94 68 ALA B CA 1
ATOM 1420 C C . ALA B 1 68 ? -5.984 -10.938 -0.748 1 96.94 68 ALA B C 1
ATOM 1422 O O . ALA B 1 68 ? -6.316 -9.992 -0.031 1 96.94 68 ALA B O 1
ATOM 1423 N N . GLU B 1 69 ? -4.836 -11.539 -0.674 1 95.5 69 GLU B N 1
ATOM 1424 C CA . GLU B 1 69 ? -3.828 -11.055 0.264 1 95.5 69 GLU B CA 1
ATOM 1425 C C . GLU B 1 69 ? -3.383 -9.641 -0.09 1 95.5 69 GLU B C 1
ATOM 1427 O O . GLU B 1 69 ? -3.264 -8.781 0.789 1 95.5 69 GLU B O 1
ATOM 1432 N N . VAL B 1 70 ? -3.146 -9.406 -1.33 1 97.25 70 VAL B N 1
ATOM 1433 C CA . VAL B 1 70 ? -2.721 -8.086 -1.775 1 97.25 70 VAL B CA 1
ATOM 1434 C C . VAL B 1 70 ? -3.832 -7.07 -1.52 1 97.25 70 VAL B C 1
ATOM 1436 O O . VAL B 1 70 ? -3.576 -5.973 -1.019 1 97.25 70 VAL B O 1
ATOM 1439 N N . GLU B 1 71 ? -5.066 -7.41 -1.811 1 97.44 71 GLU B N 1
ATOM 1440 C CA . GLU B 1 71 ? -6.195 -6.516 -1.571 1 97.44 71 GLU B CA 1
ATOM 1441 C C . GLU B 1 71 ? -6.324 -6.176 -0.089 1 97.44 71 GLU B C 1
ATOM 1443 O O . GLU B 1 71 ? -6.504 -5.012 0.271 1 97.44 71 GLU B O 1
ATOM 1448 N N . SER B 1 72 ? -6.238 -7.195 0.725 1 96.38 72 SER B N 1
ATOM 1449 C CA . SER B 1 72 ? -6.324 -6.996 2.168 1 96.38 72 SER B CA 1
ATOM 1450 C C . SER B 1 72 ? -5.234 -6.055 2.664 1 96.38 72 SER B C 1
ATOM 1452 O O . SER B 1 72 ? -5.492 -5.176 3.488 1 96.38 72 SER B O 1
ATOM 1454 N N . GLU B 1 73 ? -4.074 -6.25 2.158 1 94.88 73 GLU B N 1
ATOM 1455 C CA . GLU B 1 73 ? -2.955 -5.406 2.564 1 94.88 73 GLU B CA 1
ATOM 1456 C C . GLU B 1 73 ? -3.174 -3.957 2.135 1 94.88 73 GLU B C 1
ATOM 1458 O O . GLU B 1 73 ? -2.943 -3.033 2.916 1 94.88 73 GLU B O 1
ATOM 1463 N N . LEU B 1 74 ? -3.594 -3.764 0.935 1 96.19 74 LEU B N 1
ATOM 1464 C CA . LEU B 1 74 ? -3.809 -2.41 0.433 1 96.19 74 LEU B CA 1
ATOM 1465 C C . LEU B 1 74 ? -4.934 -1.72 1.196 1 96.19 74 LEU B C 1
ATOM 1467 O O . LEU B 1 74 ? -4.879 -0.511 1.434 1 96.19 74 LEU B O 1
ATOM 1471 N N . ILE B 1 75 ? -5.949 -2.393 1.605 1 96.75 75 ILE B N 1
ATOM 1472 C CA . ILE B 1 75 ? -7.012 -1.858 2.451 1 96.75 75 ILE B CA 1
ATOM 1473 C C . ILE B 1 75 ? -6.438 -1.456 3.807 1 96.75 75 ILE B C 1
ATOM 1475 O O . ILE B 1 75 ? -6.742 -0.377 4.32 1 96.75 75 ILE B O 1
ATOM 1479 N N . ASN B 1 76 ? -5.586 -2.32 4.371 1 95.19 76 ASN B N 1
ATOM 1480 C CA . ASN B 1 76 ? -4.945 -2.027 5.648 1 95.19 76 ASN B CA 1
ATOM 1481 C C . ASN B 1 76 ? -4.082 -0.771 5.57 1 95.19 76 ASN B C 1
ATOM 1483 O O . ASN B 1 76 ? -4.07 0.038 6.5 1 95.19 76 ASN B O 1
ATOM 1487 N N . VAL B 1 77 ? -3.346 -0.653 4.5 1 95.81 77 VAL B N 1
ATOM 1488 C CA . VAL B 1 77 ? -2.514 0.529 4.297 1 95.81 77 VAL B CA 1
ATOM 1489 C C . VAL B 1 77 ? -3.393 1.777 4.254 1 95.81 77 VAL B C 1
ATOM 1491 O O . VAL B 1 77 ? -3.068 2.795 4.871 1 95.81 77 VAL B O 1
ATOM 1494 N N . SER B 1 78 ? -4.484 1.725 3.508 1 96.31 78 SER B N 1
ATOM 1495 C CA . SER B 1 78 ? -5.402 2.854 3.43 1 96.31 78 SER B CA 1
ATOM 1496 C C . SER B 1 78 ? -5.949 3.219 4.809 1 96.31 78 SER B C 1
ATOM 1498 O O . SER B 1 78 ? -6.047 4.398 5.148 1 96.31 78 SER B O 1
ATOM 1500 N N . HIS B 1 79 ? -6.277 2.215 5.578 1 95.75 79 HIS B N 1
ATOM 1501 C CA . HIS B 1 79 ? -6.777 2.443 6.93 1 95.75 79 HIS B CA 1
ATOM 1502 C C . HIS B 1 79 ? -5.723 3.119 7.801 1 95.75 79 HIS B C 1
ATOM 1504 O O . HIS B 1 79 ? -6.02 4.098 8.492 1 95.75 79 HIS B O 1
ATOM 1510 N N . ALA B 1 80 ? -4.574 2.586 7.777 1 95.88 80 ALA B N 1
ATOM 1511 C CA . ALA B 1 80 ? -3.473 3.164 8.547 1 95.88 80 ALA B CA 1
ATOM 1512 C C . ALA B 1 80 ? -3.238 4.621 8.156 1 95.88 80 ALA B C 1
ATOM 1514 O O . ALA B 1 80 ? -3.021 5.473 9.016 1 95.88 80 ALA B O 1
ATOM 1515 N N . ASN B 1 81 ? -3.287 4.902 6.887 1 96.31 81 ASN B N 1
ATOM 1516 C CA . ASN B 1 81 ? -3.037 6.258 6.414 1 96.31 81 ASN B CA 1
ATOM 1517 C C . ASN B 1 81 ? -4.184 7.199 6.781 1 96.31 81 ASN B C 1
ATOM 1519 O O . ASN B 1 81 ? -3.961 8.383 7.035 1 96.31 81 ASN B O 1
ATOM 1523 N N . VAL B 1 82 ? -5.359 6.715 6.805 1 96.56 82 VAL B N 1
ATOM 1524 C CA . VAL B 1 82 ? -6.496 7.508 7.262 1 96.56 82 VAL B CA 1
ATOM 1525 C C . VAL B 1 82 ? -6.32 7.863 8.734 1 96.56 82 VAL B C 1
ATOM 1527 O O . VAL B 1 82 ? -6.566 9 9.141 1 96.56 82 VAL B O 1
ATOM 1530 N N . VAL B 1 83 ? -5.898 6.926 9.539 1 96 83 VAL B N 1
ATOM 1531 C CA . VAL B 1 83 ? -5.598 7.18 10.938 1 96 83 VAL B CA 1
ATOM 1532 C C . VAL B 1 83 ? -4.555 8.289 11.055 1 96 83 VAL B C 1
ATOM 1534 O O . VAL B 1 83 ? -4.734 9.242 11.82 1 96 83 VAL B O 1
ATOM 1537 N N . LEU B 1 84 ? -3.514 8.18 10.281 1 97 84 LEU B N 1
ATOM 1538 C CA . LEU B 1 84 ? -2.434 9.156 10.273 1 97 84 LEU B CA 1
ATOM 1539 C C . LEU B 1 84 ? -2.957 10.539 9.891 1 97 84 LEU B C 1
ATOM 1541 O O . LEU B 1 84 ? -2.693 11.523 10.586 1 97 84 LEU B O 1
ATOM 1545 N N . LEU B 1 85 ? -3.744 10.641 8.812 1 97.31 85 LEU B N 1
ATOM 1546 C CA . LEU B 1 85 ? -4.301 11.898 8.336 1 97.31 85 LEU B CA 1
ATOM 1547 C C . LEU B 1 85 ? -5.23 12.516 9.383 1 97.31 85 LEU B C 1
ATOM 1549 O O . LEU B 1 85 ? -5.203 13.727 9.602 1 97.31 85 LEU B O 1
ATOM 1553 N N . ARG B 1 86 ? -5.98 11.68 9.953 1 96.62 86 ARG B N 1
ATOM 1554 C CA . ARG B 1 86 ? -6.891 12.172 10.984 1 96.62 86 ARG B CA 1
ATOM 1555 C C . ARG B 1 86 ? -6.117 12.766 12.156 1 96.62 86 ARG B C 1
ATOM 1557 O O . ARG B 1 86 ? -6.492 13.82 12.68 1 96.62 86 ARG B O 1
ATOM 1564 N N . GLN B 1 87 ? -5.078 12.117 12.562 1 96.38 87 GLN B N 1
ATOM 1565 C CA . GLN B 1 87 ? -4.227 12.648 13.617 1 96.38 87 GLN B CA 1
ATOM 1566 C C . GLN B 1 87 ? -3.734 14.047 13.273 1 96.38 87 GLN B C 1
ATOM 1568 O O . GLN B 1 87 ? -3.814 14.961 14.102 1 96.38 87 GLN B O 1
ATOM 1573 N N . LEU B 1 88 ? -3.242 14.219 12.133 1 97.5 88 LEU B N 1
ATOM 1574 C CA . LEU B 1 88 ? -2.643 15.477 11.703 1 97.5 88 LEU B CA 1
ATOM 1575 C C . LEU B 1 88 ? -3.705 16.562 11.547 1 97.5 88 LEU B C 1
ATOM 1577 O O . LEU B 1 88 ? -3.512 17.703 11.992 1 97.5 88 LEU B O 1
ATOM 1581 N N . CYS B 1 89 ? -4.855 16.219 10.961 1 97.5 89 CYS B N 1
ATOM 1582 C CA . CYS B 1 89 ? -5.941 17.172 10.766 1 97.5 89 CYS B CA 1
ATOM 1583 C C . CYS B 1 89 ? -6.5 17.656 12.102 1 97.5 89 CYS B C 1
ATOM 1585 O O . CYS B 1 89 ? -6.773 18.844 12.273 1 97.5 89 CYS B O 1
ATOM 1587 N N . LYS B 1 90 ? -6.629 16.703 12.961 1 96.31 90 LYS B N 1
ATOM 1588 C CA . LYS B 1 90 ? -7.137 17.047 14.281 1 96.31 90 LYS B CA 1
ATOM 1589 C C . LYS B 1 90 ? -6.215 18.047 14.977 1 96.31 90 LYS B C 1
ATOM 1591 O O . LYS B 1 90 ? -6.688 19.016 15.586 1 96.31 90 LYS B O 1
ATOM 1596 N N . GLN B 1 91 ? -4.938 17.844 14.945 1 96.44 91 GLN B N 1
ATOM 1597 C CA . GLN B 1 91 ? -3.963 18.766 15.516 1 96.44 91 GLN B CA 1
ATOM 1598 C C . GLN B 1 91 ? -4.043 20.141 14.852 1 96.44 91 GLN B C 1
ATOM 1600 O O . GLN B 1 91 ? -3.982 21.156 15.523 1 96.44 91 GLN B O 1
ATOM 1605 N N . ALA B 1 92 ? -4.16 20.109 13.555 1 96.94 92 ALA B N 1
ATOM 1606 C CA . ALA B 1 92 ? -4.266 21.359 12.812 1 96.94 92 ALA B CA 1
ATOM 1607 C C . ALA B 1 92 ? -5.52 22.125 13.227 1 96.94 92 ALA B C 1
ATOM 1609 O O . ALA B 1 92 ? -5.488 23.359 13.352 1 96.94 92 ALA B O 1
ATOM 1610 N N . GLU B 1 93 ? -6.602 21.453 13.453 1 94.75 93 GLU B N 1
ATOM 1611 C CA . GLU B 1 93 ? -7.863 22.078 13.828 1 94.75 93 GLU B CA 1
ATOM 1612 C C . GLU B 1 93 ? -7.762 22.75 15.195 1 94.75 93 GLU B C 1
ATOM 1614 O O . GLU B 1 93 ? -8.398 23.781 15.438 1 94.75 93 GLU B O 1
ATOM 1619 N N . GLN B 1 94 ? -7.027 22.172 16.047 1 93.88 94 GLN B N 1
ATOM 1620 C CA . GLN B 1 94 ? -6.812 22.781 17.359 1 93.88 94 GLN B CA 1
ATOM 1621 C C . GLN B 1 94 ? -6.16 24.156 17.234 1 93.88 94 GLN B C 1
ATOM 1623 O O . GLN B 1 94 ? -6.297 25 18.109 1 93.88 94 GLN B O 1
ATOM 1628 N N . TRP B 1 95 ? -5.496 24.406 16.156 1 93.5 95 TRP B N 1
ATOM 1629 C CA . TRP B 1 95 ? -4.824 25.672 15.898 1 93.5 95 TRP B CA 1
ATOM 1630 C C . TRP B 1 95 ? -5.582 26.5 14.852 1 93.5 95 TRP B C 1
ATOM 1632 O O . TRP B 1 95 ? -5.039 27.438 14.289 1 93.5 95 TRP B O 1
ATOM 1642 N N . HIS B 1 96 ? -6.711 26.125 14.531 1 93.88 96 HIS B N 1
ATOM 1643 C CA . HIS B 1 96 ? -7.602 26.766 13.578 1 93.88 96 HIS B CA 1
ATOM 1644 C C . HIS B 1 96 ? -6.98 26.812 12.188 1 93.88 96 HIS B C 1
ATOM 1646 O O . HIS B 1 96 ? -7.172 27.781 11.453 1 93.88 96 HIS B O 1
ATOM 1652 N N . LEU B 1 97 ? -6.172 25.781 11.914 1 95.69 97 LEU B N 1
ATOM 1653 C CA . LEU B 1 97 ? -5.547 25.641 10.602 1 95.69 97 LEU B CA 1
ATOM 1654 C C . LEU B 1 97 ? -6.27 24.594 9.766 1 95.69 97 LEU B C 1
ATOM 1656 O O . LEU B 1 97 ? -6.523 23.484 10.242 1 95.69 97 LEU B O 1
ATOM 1660 N N . GLN B 1 98 ? -6.66 25.016 8.547 1 96.25 98 GLN B N 1
ATOM 1661 C CA . GLN B 1 98 ? -7.238 24.062 7.598 1 96.25 98 GLN B CA 1
ATOM 1662 C C . GLN B 1 98 ? -6.184 23.562 6.617 1 96.25 98 GLN B C 1
ATOM 1664 O O . GLN B 1 98 ? -5.777 24.281 5.703 1 96.25 98 GLN B O 1
ATOM 1669 N N . LEU B 1 99 ? -5.805 22.344 6.773 1 96.88 99 LEU B N 1
ATOM 1670 C CA . LEU B 1 99 ? -4.848 21.734 5.859 1 96.88 99 LEU B CA 1
ATOM 1671 C C . LEU B 1 99 ? -5.516 21.359 4.543 1 96.88 99 LEU B C 1
ATOM 1673 O O . LEU B 1 99 ? -6.723 21.094 4.508 1 96.88 99 LEU B O 1
ATOM 1677 N N . GLN B 1 100 ? -4.727 21.375 3.568 1 96 100 GLN B N 1
ATOM 1678 C CA . GLN B 1 100 ? -5.156 20.953 2.242 1 96 100 GLN B CA 1
ATOM 1679 C C . GLN B 1 100 ? -4.184 19.938 1.653 1 96 100 GLN B C 1
ATOM 1681 O O . GLN B 1 100 ? -2.98 20 1.906 1 96 100 GLN B O 1
ATOM 1686 N N . ALA B 1 101 ? -4.73 19.016 0.953 1 95.75 101 ALA B N 1
ATOM 1687 C CA . ALA B 1 101 ? -3.906 18.016 0.286 1 95.75 101 ALA B CA 1
ATOM 1688 C C . ALA B 1 101 ? -4.16 18 -1.219 1 95.75 101 ALA B C 1
ATOM 1690 O O . ALA B 1 101 ? -5.312 17.984 -1.66 1 95.75 101 ALA B O 1
ATOM 1691 N N . ASP B 1 102 ? -3.113 18.078 -1.952 1 95.31 102 ASP B N 1
ATOM 1692 C CA . ASP B 1 102 ? -3.195 17.906 -3.398 1 95.31 102 ASP B CA 1
ATOM 1693 C C . ASP B 1 102 ? -2.98 16.453 -3.793 1 95.31 102 ASP B C 1
ATOM 1695 O O . ASP B 1 102 ? -1.853 16.031 -4.062 1 95.31 102 ASP B O 1
ATOM 1699 N N . ILE B 1 103 ? -3.967 15.773 -3.953 1 94.25 103 ILE B N 1
ATOM 1700 C CA . ILE B 1 103 ? -3.953 14.328 -4.188 1 94.25 103 ILE B CA 1
ATOM 1701 C C . ILE B 1 103 ? -3.473 14.047 -5.609 1 94.25 103 ILE B C 1
ATOM 1703 O O . ILE B 1 103 ? -2.918 12.977 -5.879 1 94.25 103 ILE B O 1
ATOM 1707 N N . SER B 1 104 ? -3.705 14.945 -6.539 1 91.75 104 SER B N 1
ATOM 1708 C CA . SER B 1 104 ? -3.258 14.75 -7.914 1 91.75 104 SER B CA 1
ATOM 1709 C C . SER B 1 104 ? -1.746 14.562 -7.984 1 91.75 104 SER B C 1
ATOM 1711 O O . SER B 1 104 ? -1.238 13.906 -8.898 1 91.75 104 SER B O 1
ATOM 1713 N N . GLU B 1 105 ? -1.045 15.102 -7.062 1 91.69 105 GLU B N 1
ATOM 1714 C CA . GLU B 1 105 ? 0.408 14.969 -7.016 1 91.69 105 GLU B CA 1
ATOM 1715 C C . GLU B 1 105 ? 0.823 13.562 -6.602 1 91.69 105 GLU B C 1
ATOM 1717 O O . GLU B 1 105 ? 1.958 13.148 -6.844 1 91.69 105 GLU B O 1
ATOM 1722 N N . LEU B 1 106 ? -0.014 12.875 -5.898 1 91.81 106 LEU B N 1
ATOM 1723 C CA . LEU B 1 106 ? 0.281 11.516 -5.465 1 91.81 106 LEU B CA 1
ATOM 1724 C C . LEU B 1 106 ? 0.296 10.555 -6.648 1 91.81 106 LEU B C 1
ATOM 1726 O O . LEU B 1 106 ? 0.992 9.539 -6.621 1 91.81 106 LEU B O 1
ATOM 1730 N N . GLU B 1 107 ? -0.53 10.922 -7.641 1 82.81 107 GLU B N 1
ATOM 1731 C CA . GLU B 1 107 ? -0.635 10.094 -8.836 1 82.81 107 GLU B CA 1
ATOM 1732 C C . GLU B 1 107 ? 0.619 10.203 -9.695 1 82.81 107 GLU B C 1
ATOM 1734 O O . GLU B 1 107 ? 0.936 9.289 -10.461 1 82.81 107 GLU B O 1
ATOM 1739 N N . ASP B 1 108 ? 1.236 11.414 -9.773 1 72.19 108 ASP B N 1
ATOM 1740 C CA . ASP B 1 108 ? 2.346 11.727 -10.664 1 72.19 108 ASP B CA 1
ATOM 1741 C C . ASP B 1 108 ? 3.613 10.984 -10.25 1 72.19 108 ASP B C 1
ATOM 1743 O O . ASP B 1 108 ? 4.555 10.859 -11.039 1 72.19 108 ASP B O 1
ATOM 1747 N N . GLY B 1 109 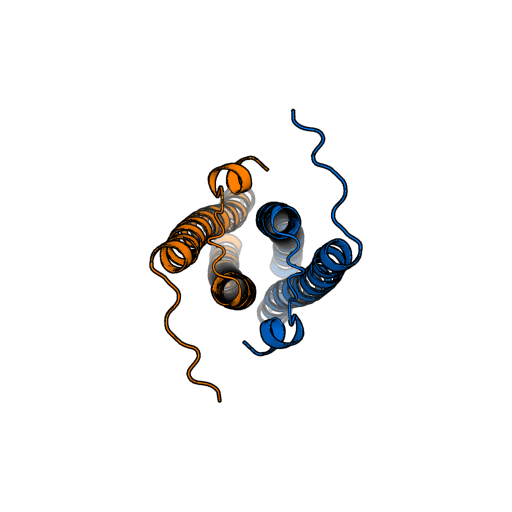? 3.629 10.516 -9.227 1 55 109 GLY B N 1
ATOM 1748 C CA . GLY B 1 109 ? 4.855 9.828 -8.859 1 55 109 GLY B CA 1
ATOM 1749 C C . GLY B 1 109 ? 4.852 8.359 -9.227 1 55 109 GLY B C 1
ATOM 1750 O O . GLY B 1 109 ? 3.812 7.801 -9.578 1 55 109 GLY B O 1
#

Radius of gyration: 21.57 Å; Cα contacts (8 Å, |Δi|>4): 174; chains: 2; bounding box: 29×66×50 Å

Secondary structure (DSSP, 8-state):
-----PPPHHHHHHHHHHHHHHHHHHHHHHHHHHHHHHHHHHHHTTT-STHHHHHHHHHHHHHHHHHHHHHHHHHHHHHHHHHHHHHHHHHHHHTT------THHHH--/-----PPPHHHHHHHHHHHHHHHHHHHHHHHHHHHHHHHHIIIIITT-STHHHHHHHHHHHHHHHHHHHHHHHHHHHHHHHHHHHHHHHHHHHHTT------THHHH--